Protein AF-C5KBG2-F1 (afdb_monomer_lite)

Sequence (191 aa):
MKSLIDRFETFYLSKHSGRKLTWLFNYGTVDIRSRAGRSPHVLTVSTYQAMILLMFNSLESLRVLLRESSQSSKEPTSGDIFRVNTEFESRVRSVKVPLIALANNKDGAAESSSSGNAIPQVVEEDRKHIVEAVLVRIMKSRKQLDHNLLVVEATEQLSQRFRPTPQLIKQRIEHLIERDFLERCPHDHKT

InterPro domains:
  IPR016158 Cullin homology domain [PS50069] (1-64)
  IPR019559 Cullin, neddylation domain [PF10557] (126-188)
  IPR019559 Cullin, neddylation domain [SM00884] (123-190)
  IPR036317 Cullin homology domain superfamily [SSF75632] (1-100)
  IPR036388 Winged helix-like DNA-binding domain superfamily [G3DSA:1.10.10.10] (111-191)
  IPR036390 Winged helix DNA-binding domain superfamily [SSF46785] (112-189)
  IPR045093 Cullin [PTHR11932] (62-189)
  IPR059120 Cullin-like, alpha+beta domain [PF26557] (1-61)

pLDDT: mean 77.69, std 17.81, range [35.12, 97.31]

Secondary structure (DSSP, 8-state):
-HHHHHHHHHHHHHH-TT------GGG-EEEEE--SSSS-PEEEEEHHHHHHHHHTTSSSS-SSEEEE-SS--SS--TTPEEEE-TT---SSSEEE-PPP---S--SS-----S-TT---HHHHHHHHHHHHHHHHHHHHHHSS--HHHHHHHHHHHHTTT----HHHHHHHHHHHHHTTS----TT----

Foldseek 3Di:
DVVVVVVVQVVVCVVDPPDDDDDDQQPDWDWDWDPLEPDIAIETDGSVVVVVQVVCVVPPHHADWDWPDPDDDPDDDPPTDTHHDRPDDDPDRYHYDDPPPPPVDPVPPDDPDDDPPDDPVVVVVVVLVVLLVLLLVVCVVPVDDDPVRSLVSSQVVCVVPHRDDSVSSVVSVVVCVVVVSDDDDPPDPPD

Organism: Perkinsus marinus (strain ATCC 50983 / TXsc) (NCBI:txid423536)

Structure (mmCIF, N/CA/C/O backbone):
data_AF-C5KBG2-F1
#
_entry.id   AF-C5KBG2-F1
#
loop_
_atom_site.group_PDB
_atom_site.id
_atom_site.type_symbol
_atom_site.label_atom_id
_atom_site.label_alt_id
_atom_site.label_comp_id
_atom_site.label_asym_id
_atom_site.label_entity_id
_atom_site.label_seq_id
_atom_site.pdbx_PDB_ins_code
_atom_site.Cartn_x
_atom_site.Cartn_y
_atom_site.Cartn_z
_atom_site.occupancy
_atom_site.B_iso_or_equiv
_atom_site.auth_seq_id
_atom_site.auth_comp_id
_atom_site.auth_asym_id
_atom_site.auth_atom_id
_atom_site.pdbx_PDB_model_num
ATOM 1 N N . MET A 1 1 ? 6.406 -2.585 -27.811 1.00 68.81 1 MET A N 1
ATOM 2 C CA . MET A 1 1 ? 6.074 -2.803 -26.383 1.00 68.81 1 MET A CA 1
ATOM 3 C C . MET A 1 1 ? 4.567 -2.907 -26.178 1.00 68.81 1 MET A C 1
ATOM 5 O O . MET A 1 1 ? 4.141 -3.922 -25.650 1.00 68.81 1 MET A O 1
ATOM 9 N N . LYS A 1 2 ? 3.765 -1.956 -26.682 1.00 76.81 2 LYS A N 1
ATOM 10 C CA . LYS A 1 2 ? 2.289 -2.008 -26.630 1.00 76.81 2 LYS A CA 1
ATOM 11 C C . LYS A 1 2 ? 1.691 -3.330 -27.148 1.00 76.81 2 LYS A C 1
ATOM 13 O O . LYS A 1 2 ? 0.974 -3.998 -26.425 1.00 76.81 2 LYS A O 1
ATOM 18 N N . SER A 1 3 ? 2.148 -3.805 -28.308 1.00 85.81 3 SER A N 1
ATOM 19 C CA . SER A 1 3 ? 1.707 -5.089 -28.881 1.00 85.81 3 SER A CA 1
ATOM 20 C C . SER A 1 3 ? 1.962 -6.325 -28.001 1.00 85.81 3 SER A C 1
ATOM 22 O O . SER A 1 3 ? 1.225 -7.302 -28.091 1.00 85.81 3 SER A O 1
ATOM 24 N N . LEU A 1 4 ? 3.005 -6.312 -27.161 1.00 84.88 4 LEU A N 1
ATOM 25 C CA . LEU A 1 4 ? 3.301 -7.414 -26.239 1.00 84.88 4 LEU A CA 1
ATOM 26 C C . LEU A 1 4 ? 2.350 -7.384 -25.035 1.00 84.88 4 LEU A C 1
ATOM 28 O O . LEU A 1 4 ? 1.883 -8.435 -24.605 1.00 84.88 4 LEU A O 1
ATOM 32 N N . ILE A 1 5 ? 2.070 -6.180 -24.528 1.00 88.56 5 ILE A N 1
ATOM 33 C CA . ILE A 1 5 ? 1.137 -5.937 -23.426 1.00 88.56 5 ILE A CA 1
ATOM 34 C C . ILE A 1 5 ? -0.256 -6.437 -23.816 1.00 88.56 5 ILE A C 1
ATOM 36 O O . ILE A 1 5 ? -0.798 -7.294 -23.125 1.00 88.56 5 ILE A O 1
ATOM 40 N N . ASP A 1 6 ? -0.760 -6.011 -24.976 1.00 90.12 6 ASP A N 1
ATOM 41 C CA . ASP A 1 6 ? -2.103 -6.364 -25.452 1.00 90.12 6 ASP A CA 1
ATOM 42 C C . ASP A 1 6 ? -2.247 -7.883 -25.676 1.00 90.12 6 ASP A C 1
ATOM 44 O O . ASP A 1 6 ? -3.251 -8.507 -25.313 1.00 90.12 6 ASP A O 1
ATOM 48 N N . ARG A 1 7 ? -1.204 -8.519 -26.231 1.00 92.94 7 ARG A N 1
ATOM 49 C CA . ARG A 1 7 ? -1.178 -9.972 -26.447 1.00 92.94 7 ARG A CA 1
ATOM 50 C C . ARG A 1 7 ? -1.162 -10.742 -25.128 1.00 92.94 7 ARG A C 1
ATOM 52 O O . ARG A 1 7 ? -1.844 -11.761 -25.013 1.00 92.94 7 ARG A O 1
ATOM 59 N N . PHE A 1 8 ? -0.379 -10.285 -24.151 1.00 91.81 8 PHE A N 1
ATOM 60 C CA . PHE A 1 8 ? -0.322 -10.925 -22.841 1.00 91.81 8 PHE A CA 1
ATOM 61 C C . PHE A 1 8 ? -1.622 -10.732 -22.062 1.00 91.81 8 PHE A C 1
ATOM 63 O O . PHE A 1 8 ? -2.099 -11.677 -21.444 1.00 91.81 8 PHE A O 1
ATOM 70 N N . GLU A 1 9 ? -2.224 -9.547 -22.128 1.00 92.31 9 GLU A N 1
ATOM 71 C CA . GLU A 1 9 ? -3.510 -9.258 -21.498 1.00 92.31 9 GLU A CA 1
ATOM 72 C C . GLU A 1 9 ? -4.609 -10.172 -22.045 1.00 92.31 9 GLU A C 1
ATOM 74 O O . GLU A 1 9 ? -5.286 -10.850 -21.272 1.00 92.31 9 GLU A O 1
ATOM 79 N N . THR A 1 10 ? -4.695 -10.304 -23.372 1.00 92.44 10 THR A N 1
ATOM 80 C CA . THR A 1 10 ? -5.630 -11.232 -24.028 1.00 92.44 10 THR A CA 1
ATOM 81 C C . THR A 1 10 ? -5.411 -12.674 -23.560 1.00 92.44 10 THR A C 1
ATOM 83 O O . THR A 1 10 ? -6.354 -13.374 -23.193 1.00 92.44 10 THR A O 1
ATOM 86 N N . PHE A 1 11 ? -4.153 -13.125 -23.518 1.00 94.50 11 PHE A N 1
ATOM 87 C CA . PHE A 1 11 ? -3.804 -14.456 -23.023 1.00 94.50 11 PHE A CA 1
ATOM 88 C C . PHE A 1 11 ? -4.193 -14.656 -21.549 1.00 94.50 11 PHE A C 1
ATOM 90 O O . PHE A 1 11 ? -4.784 -15.680 -21.205 1.00 94.50 11 PHE A O 1
ATOM 97 N N . TYR A 1 12 ? -3.887 -13.697 -20.676 1.00 94.25 12 TYR A N 1
ATOM 98 C CA . TYR A 1 12 ? -4.136 -13.804 -19.241 1.00 94.25 12 TYR A CA 1
ATOM 99 C C . TYR A 1 12 ? -5.635 -13.833 -18.931 1.00 94.25 12 TYR A C 1
ATOM 101 O O . TYR A 1 12 ? -6.097 -14.708 -18.195 1.00 94.25 12 TYR A O 1
ATOM 109 N N . LEU A 1 13 ? -6.403 -12.930 -19.545 1.00 93.50 13 LEU A N 1
ATOM 110 C CA . LEU A 1 13 ? -7.851 -12.841 -19.359 1.00 93.50 13 LEU A CA 1
ATOM 111 C C . LEU A 1 13 ? -8.592 -14.041 -19.964 1.00 93.50 13 LEU A C 1
ATOM 113 O O . LEU A 1 13 ? -9.622 -14.440 -19.430 1.00 93.50 13 LEU A O 1
ATOM 117 N N . SER A 1 14 ? -8.042 -14.687 -21.002 1.00 94.25 14 SER A N 1
ATOM 118 C CA . SER A 1 14 ? -8.611 -15.937 -21.534 1.00 94.25 14 SER A CA 1
ATOM 119 C C . SER A 1 14 ? -8.568 -17.101 -20.533 1.00 94.25 14 SER A C 1
ATOM 121 O O . SER A 1 14 ? -9.413 -17.991 -20.586 1.00 94.25 14 SER A O 1
ATOM 123 N N . LYS A 1 15 ? -7.598 -17.099 -19.606 1.00 94.12 15 LYS A N 1
ATOM 124 C CA . LYS A 1 15 ? -7.413 -18.153 -18.593 1.00 94.12 15 LYS A CA 1
ATOM 125 C C . LYS A 1 15 ? -7.984 -17.793 -17.225 1.00 94.12 15 LYS A C 1
ATOM 127 O O . LYS A 1 15 ? -8.294 -18.687 -16.441 1.00 94.12 15 LYS A O 1
ATOM 132 N N . HIS A 1 16 ? -8.095 -16.504 -16.916 1.00 93.12 16 HIS A N 1
ATOM 133 C CA . HIS A 1 16 ? -8.549 -16.018 -15.619 1.00 93.12 16 HIS A CA 1
ATOM 134 C C . HIS A 1 16 ? -9.710 -15.036 -15.786 1.00 93.12 16 HIS A C 1
ATOM 136 O O . HIS A 1 16 ? -9.504 -13.851 -16.036 1.00 93.12 16 HIS A O 1
ATOM 142 N N . SER A 1 17 ? -10.931 -15.535 -15.586 1.00 91.62 17 SER A N 1
ATOM 143 C CA . SER A 1 17 ? -12.141 -14.707 -15.556 1.00 91.62 17 SER A CA 1
ATOM 144 C C . SER A 1 17 ? -12.266 -13.939 -14.232 1.00 91.62 17 SER A C 1
ATOM 146 O O . SER A 1 17 ? -11.829 -14.414 -13.182 1.00 91.62 17 SER A O 1
ATOM 148 N N . GLY A 1 18 ? -12.848 -12.737 -14.280 1.00 91.88 18 GLY A N 1
ATOM 149 C CA . GLY A 1 18 ? -13.112 -11.893 -13.105 1.00 91.88 18 GLY A CA 1
ATOM 150 C C . GLY A 1 18 ? -11.896 -11.160 -12.522 1.00 91.88 18 GLY A C 1
ATOM 151 O O . GLY A 1 18 ? -12.003 -10.568 -11.451 1.00 91.88 18 GLY A O 1
ATOM 152 N N . ARG A 1 19 ? -10.739 -11.180 -13.197 1.00 92.81 19 ARG A N 1
ATOM 153 C CA . ARG A 1 19 ? -9.537 -10.435 -12.784 1.00 92.81 19 ARG A CA 1
ATOM 154 C C . ARG A 1 19 ? -9.278 -9.251 -13.712 1.00 92.81 19 ARG A C 1
ATOM 156 O O . ARG A 1 19 ? -9.562 -9.321 -14.901 1.00 92.81 19 ARG A O 1
ATOM 163 N N . LYS A 1 20 ? -8.685 -8.185 -13.169 1.00 89.62 20 LYS A N 1
ATOM 164 C CA . LYS A 1 20 ? -8.195 -7.023 -13.924 1.00 89.62 20 LYS A CA 1
ATOM 165 C C . LYS A 1 20 ? -6.678 -6.944 -13.796 1.00 89.62 20 LYS A C 1
ATOM 167 O O . LYS A 1 20 ? -6.154 -7.034 -12.687 1.00 89.62 20 LYS A O 1
ATOM 172 N N . LEU A 1 21 ? -5.983 -6.786 -14.919 1.00 90.44 21 LEU A N 1
ATOM 173 C CA . LEU A 1 21 ? -4.532 -6.645 -14.944 1.00 90.44 21 LEU A CA 1
ATOM 174 C C . LEU A 1 21 ? -4.150 -5.165 -14.790 1.00 90.44 21 LEU A C 1
ATOM 176 O O . LEU A 1 21 ? -4.665 -4.311 -15.508 1.00 90.44 21 LEU A O 1
ATOM 180 N N . THR A 1 22 ? -3.233 -4.872 -13.868 1.00 89.31 22 THR A N 1
ATOM 181 C CA . THR A 1 22 ? -2.656 -3.534 -13.683 1.00 89.31 22 THR A CA 1
ATOM 182 C C . THR A 1 22 ? -1.149 -3.629 -13.864 1.00 89.31 22 THR A C 1
ATOM 184 O O . THR A 1 22 ? -0.472 -4.340 -13.123 1.00 89.31 22 THR A O 1
ATOM 187 N N . TRP A 1 23 ? -0.614 -2.920 -14.854 1.00 85.12 23 TRP A N 1
ATOM 188 C CA . TRP A 1 23 ? 0.814 -2.928 -15.155 1.00 85.12 23 TRP A CA 1
ATOM 189 C C . TRP A 1 23 ? 1.561 -1.916 -14.282 1.00 85.12 23 TRP A C 1
ATOM 191 O O . TRP A 1 23 ? 1.338 -0.712 -14.388 1.00 85.12 23 TRP A O 1
ATOM 201 N N . LEU A 1 24 ? 2.474 -2.397 -13.436 1.00 84.56 24 LEU A N 1
ATOM 202 C CA . LEU A 1 24 ? 3.296 -1.560 -12.558 1.00 84.56 24 LEU A CA 1
ATOM 203 C C . LEU A 1 24 ? 4.712 -1.387 -13.132 1.00 84.56 24 LEU A C 1
ATOM 205 O O . LEU A 1 24 ? 5.666 -2.049 -12.723 1.00 84.56 24 LEU A O 1
ATOM 209 N N . PHE A 1 25 ? 4.856 -0.497 -14.117 1.00 81.88 25 PHE A N 1
ATOM 210 C CA . PHE A 1 25 ? 6.114 -0.311 -14.860 1.00 81.88 25 PHE A CA 1
ATOM 211 C C . PHE A 1 25 ? 7.280 0.212 -14.013 1.00 81.88 25 PHE A C 1
ATOM 213 O O . PHE A 1 25 ? 8.441 -0.011 -14.364 1.00 81.88 25 PHE A O 1
ATOM 220 N N . ASN A 1 26 ? 6.984 0.858 -12.884 1.00 77.38 26 ASN A N 1
ATOM 221 C CA . ASN A 1 26 ? 7.971 1.319 -11.909 1.00 77.38 26 ASN A CA 1
ATOM 222 C C . ASN A 1 26 ? 8.769 0.174 -11.264 1.00 77.38 26 ASN A C 1
ATOM 224 O O . ASN A 1 26 ? 9.901 0.402 -10.846 1.00 77.38 26 ASN A O 1
ATOM 228 N N . TYR A 1 27 ? 8.220 -1.042 -11.232 1.00 80.12 27 TYR A N 1
ATOM 229 C CA . TYR A 1 27 ? 8.916 -2.239 -10.748 1.00 80.12 27 TYR A CA 1
ATOM 230 C C . TYR A 1 27 ? 9.555 -3.068 -11.869 1.00 80.12 27 TYR A C 1
ATOM 232 O O . TYR A 1 27 ? 10.208 -4.072 -11.595 1.00 80.12 27 TYR A O 1
ATOM 240 N N . GLY A 1 28 ? 9.375 -2.675 -13.132 1.00 82.44 28 GLY A N 1
ATOM 241 C CA . GLY A 1 28 ? 9.938 -3.406 -14.261 1.00 82.44 28 GLY A CA 1
ATOM 242 C C . GLY A 1 28 ? 11.417 -3.083 -14.493 1.00 82.44 28 GLY A C 1
ATOM 243 O O . GLY A 1 28 ? 11.832 -1.919 -14.469 1.00 82.44 28 GLY A O 1
ATOM 244 N N . THR A 1 29 ? 12.199 -4.127 -14.765 1.00 85.56 29 THR A N 1
ATOM 245 C CA . THR A 1 29 ? 13.595 -4.046 -15.207 1.00 85.56 29 THR A CA 1
ATOM 246 C C . THR A 1 29 ? 13.727 -4.627 -16.608 1.00 85.56 29 THR A C 1
ATOM 248 O O . THR A 1 29 ? 13.092 -5.627 -16.941 1.00 85.56 29 THR A O 1
ATOM 251 N N . VAL A 1 30 ? 14.549 -3.997 -17.438 1.00 86.81 30 VAL A N 1
ATOM 252 C CA . VAL A 1 30 ? 14.742 -4.357 -18.841 1.00 86.81 30 VAL A CA 1
ATOM 253 C C . VAL A 1 30 ? 16.232 -4.402 -19.140 1.00 86.81 30 VAL A C 1
ATOM 255 O O . VAL A 1 30 ? 16.959 -3.454 -18.845 1.00 86.81 30 VAL A O 1
ATOM 258 N N . ASP A 1 31 ? 16.664 -5.480 -19.787 1.00 87.25 31 ASP A N 1
ATOM 259 C CA . ASP A 1 31 ? 18.015 -5.600 -20.319 1.00 87.25 31 ASP A CA 1
ATOM 260 C C . ASP A 1 31 ? 18.041 -5.153 -21.780 1.00 87.25 31 ASP A C 1
ATOM 262 O O . ASP A 1 31 ? 17.398 -5.735 -22.656 1.00 87.25 31 ASP A O 1
ATOM 266 N N . ILE A 1 32 ? 18.801 -4.097 -22.054 1.00 83.69 32 ILE A N 1
ATOM 267 C CA . ILE A 1 32 ? 18.933 -3.508 -23.382 1.00 83.69 32 ILE A CA 1
ATOM 268 C C . ILE A 1 32 ? 20.353 -3.715 -23.879 1.00 83.69 32 ILE A C 1
ATOM 270 O O . ILE A 1 32 ? 21.312 -3.172 -23.335 1.00 83.69 32 ILE A O 1
ATOM 274 N N . ARG A 1 33 ? 20.502 -4.430 -24.993 1.00 83.00 33 ARG A N 1
ATOM 275 C CA . ARG A 1 33 ? 21.785 -4.502 -25.696 1.00 83.00 33 ARG A CA 1
ATOM 276 C C . ARG A 1 33 ? 22.051 -3.191 -26.446 1.00 83.00 33 ARG A C 1
ATOM 278 O O . ARG A 1 33 ? 21.222 -2.727 -27.232 1.00 83.00 33 ARG A O 1
ATOM 285 N N . SER A 1 34 ? 23.213 -2.590 -26.211 1.00 75.25 34 SER A N 1
ATOM 286 C CA . SER A 1 34 ? 23.731 -1.443 -26.956 1.00 75.25 34 SER A CA 1
ATOM 287 C C . SER A 1 34 ? 24.674 -1.896 -28.064 1.00 75.25 34 SER A C 1
ATOM 289 O O . SER A 1 34 ? 25.488 -2.795 -27.864 1.00 75.25 34 SER A O 1
ATOM 291 N N . ARG A 1 35 ? 24.544 -1.281 -29.244 1.00 72.44 35 ARG A N 1
ATOM 292 C CA . ARG A 1 35 ? 25.399 -1.529 -30.422 1.00 72.44 35 ARG A CA 1
ATOM 293 C C . ARG A 1 35 ? 26.211 -0.297 -30.846 1.00 72.44 35 ARG A C 1
ATOM 295 O O . ARG A 1 35 ? 26.851 -0.336 -31.883 1.00 72.44 35 ARG A O 1
ATOM 302 N N . ALA A 1 36 ? 26.157 0.788 -30.074 1.00 59.28 36 ALA A N 1
ATOM 303 C CA . ALA A 1 36 ? 26.603 2.123 -30.486 1.00 59.28 36 ALA A CA 1
ATOM 304 C C . ALA A 1 36 ? 28.027 2.518 -30.033 1.00 59.28 36 ALA A C 1
ATOM 306 O O . ALA A 1 36 ? 28.367 3.692 -30.085 1.00 59.28 36 ALA A O 1
ATOM 307 N N . GLY A 1 37 ? 28.856 1.571 -29.581 1.00 60.75 37 GLY A N 1
ATOM 308 C CA . GLY A 1 37 ? 30.221 1.838 -29.106 1.00 60.75 37 GLY A CA 1
ATOM 309 C C . GLY A 1 37 ? 31.232 0.808 -29.611 1.00 60.75 37 GLY A C 1
ATOM 310 O O . GLY A 1 37 ? 30.863 -0.149 -30.293 1.00 60.75 37 GLY A O 1
ATOM 311 N N . ARG A 1 38 ? 32.512 0.977 -29.242 1.00 63.34 38 ARG A N 1
ATOM 312 C CA . ARG A 1 38 ? 33.616 0.072 -29.637 1.00 63.34 38 ARG A CA 1
ATOM 313 C C . ARG A 1 38 ? 33.389 -1.387 -29.227 1.00 63.34 38 ARG A C 1
ATOM 315 O O . ARG A 1 38 ? 33.887 -2.292 -29.889 1.00 63.34 38 ARG A O 1
ATOM 322 N N . SER A 1 39 ? 32.636 -1.627 -28.152 1.00 67.44 39 SER A N 1
ATOM 323 C CA . SER A 1 39 ? 32.199 -2.964 -27.748 1.00 67.44 39 SER A CA 1
ATOM 324 C C . SER A 1 39 ? 30.712 -2.968 -27.365 1.00 67.44 39 SER A C 1
ATOM 326 O O . SER A 1 39 ? 30.183 -1.951 -26.919 1.00 67.44 39 SER A O 1
ATOM 328 N N . PRO A 1 40 ? 29.989 -4.082 -27.582 1.00 74.50 40 PRO A N 1
ATOM 329 C CA . PRO A 1 40 ? 28.558 -4.137 -27.305 1.00 74.50 40 PRO A CA 1
ATOM 330 C C . PRO A 1 40 ? 28.286 -4.466 -25.832 1.00 74.50 40 PRO A C 1
ATOM 332 O O . PRO A 1 40 ? 28.507 -5.595 -25.383 1.00 74.50 40 PRO A O 1
ATOM 335 N N . HIS A 1 41 ? 27.741 -3.503 -25.094 1.00 79.06 41 HIS A N 1
ATOM 336 C CA . HIS A 1 41 ? 27.338 -3.663 -23.693 1.00 79.06 41 HIS A CA 1
ATOM 337 C C . HIS A 1 41 ? 25.854 -4.012 -23.546 1.00 79.06 41 HIS A C 1
ATOM 339 O O . HIS A 1 41 ? 25.024 -3.662 -24.386 1.00 79.06 41 HIS A O 1
ATOM 345 N N . VAL A 1 42 ? 25.508 -4.691 -22.456 1.00 83.62 42 VAL A N 1
ATOM 346 C CA . VAL A 1 42 ? 24.128 -4.915 -22.009 1.00 83.62 42 VAL A CA 1
ATOM 347 C C . VAL A 1 42 ? 23.856 -3.962 -20.852 1.00 83.62 42 VAL A C 1
ATOM 349 O O . VAL A 1 42 ? 24.593 -3.949 -19.871 1.00 83.62 42 VAL A O 1
ATOM 352 N N . LEU A 1 43 ? 22.830 -3.129 -20.994 1.00 84.62 43 LEU A N 1
ATOM 353 C CA . LEU A 1 43 ? 22.392 -2.176 -19.985 1.00 84.62 43 LEU A CA 1
ATOM 354 C C . LEU A 1 43 ? 21.177 -2.746 -19.262 1.00 84.62 43 LEU A C 1
ATOM 356 O O . LEU A 1 43 ? 20.129 -2.907 -19.884 1.00 84.62 43 LEU A O 1
ATOM 360 N N . THR A 1 44 ? 21.298 -3.005 -17.965 1.00 86.38 44 THR A N 1
ATOM 361 C CA . THR A 1 44 ? 20.144 -3.320 -17.116 1.00 86.38 44 THR A CA 1
ATOM 362 C C . THR A 1 44 ? 19.576 -2.009 -16.588 1.00 86.38 44 THR A C 1
ATOM 364 O O . THR A 1 44 ? 20.246 -1.311 -15.822 1.00 86.38 44 THR A O 1
ATOM 367 N N . VAL A 1 45 ? 18.366 -1.659 -17.023 1.00 86.12 45 VAL A N 1
ATOM 368 C CA . VAL A 1 45 ? 17.711 -0.369 -16.752 1.00 86.12 45 VAL A CA 1
ATOM 369 C C . VAL A 1 45 ? 16.265 -0.564 -16.287 1.00 86.12 45 VAL A C 1
ATOM 371 O O . VAL A 1 45 ? 15.676 -1.624 -16.490 1.00 86.12 45 VAL A O 1
ATOM 374 N N . SER A 1 46 ? 15.658 0.451 -15.670 1.00 86.81 46 SER A N 1
ATOM 375 C CA . SER A 1 46 ? 14.217 0.435 -15.372 1.00 86.81 46 SER A CA 1
ATOM 376 C C . SER A 1 46 ? 13.373 0.550 -16.643 1.00 86.81 46 SER A C 1
ATOM 378 O O . SER A 1 46 ? 13.851 1.028 -17.674 1.00 86.81 46 SER A O 1
ATOM 380 N N . THR A 1 47 ? 12.090 0.185 -16.579 1.00 84.50 47 THR A N 1
ATOM 381 C CA . THR A 1 47 ? 11.171 0.347 -17.722 1.00 84.50 47 THR A CA 1
ATOM 382 C C . THR A 1 47 ? 11.114 1.790 -18.232 1.00 84.50 47 THR A C 1
ATOM 384 O O . THR A 1 47 ? 11.086 2.015 -19.439 1.00 84.50 47 THR A O 1
ATOM 387 N N . TYR A 1 48 ? 11.144 2.787 -17.342 1.00 84.00 48 TYR A N 1
ATOM 388 C CA . TYR A 1 48 ? 11.142 4.200 -17.737 1.00 84.00 48 TYR A CA 1
ATOM 389 C C . TYR A 1 48 ? 12.434 4.603 -18.445 1.00 84.00 48 TYR A C 1
ATOM 391 O O . TYR A 1 48 ? 12.390 5.195 -19.522 1.00 84.00 48 TYR A O 1
ATOM 399 N N . GLN A 1 49 ? 13.584 4.224 -17.877 1.00 82.06 49 GLN A N 1
ATOM 400 C CA . GLN A 1 49 ? 14.886 4.433 -18.510 1.00 82.06 49 GLN A CA 1
ATOM 401 C C . GLN A 1 49 ? 14.930 3.743 -19.881 1.00 82.06 49 GLN A C 1
ATOM 403 O O . GLN A 1 49 ? 15.396 4.333 -20.851 1.00 82.06 49 GLN A O 1
ATOM 408 N N . ALA A 1 50 ? 14.371 2.535 -19.993 1.00 83.88 50 ALA A N 1
ATOM 409 C CA . ALA A 1 50 ? 14.239 1.824 -21.255 1.00 83.88 50 ALA A CA 1
ATOM 410 C C . ALA A 1 50 ? 13.411 2.608 -22.278 1.00 83.88 50 ALA A C 1
ATOM 412 O O . ALA A 1 50 ? 13.870 2.779 -23.400 1.00 83.88 50 ALA A O 1
ATOM 413 N N . MET A 1 51 ? 12.228 3.113 -21.912 1.00 80.88 51 MET A N 1
ATOM 414 C CA . MET A 1 51 ? 11.381 3.891 -22.827 1.00 80.88 51 MET A CA 1
ATOM 415 C C . MET A 1 51 ? 12.099 5.128 -23.367 1.00 80.88 51 MET A C 1
ATOM 417 O O . MET A 1 51 ? 12.085 5.344 -24.578 1.00 80.88 51 MET A O 1
ATOM 421 N N . ILE A 1 52 ? 12.789 5.873 -22.495 1.00 80.12 52 ILE A N 1
ATOM 422 C CA . ILE A 1 52 ? 13.613 7.019 -22.901 1.00 80.12 52 ILE A CA 1
ATOM 423 C C . ILE A 1 52 ? 14.664 6.552 -23.910 1.00 80.12 52 ILE A C 1
ATOM 425 O O . ILE A 1 52 ? 14.719 7.069 -25.018 1.00 80.12 52 ILE A O 1
ATOM 429 N N . LEU A 1 53 ? 15.443 5.514 -23.585 1.00 76.69 53 LEU A N 1
ATOM 430 C CA . LEU A 1 53 ? 16.480 4.981 -24.474 1.00 76.69 53 LEU A CA 1
ATOM 431 C C . LEU A 1 53 ? 15.938 4.419 -25.800 1.00 76.69 53 LEU A C 1
ATOM 433 O O . LEU A 1 53 ? 16.666 4.418 -26.793 1.00 76.69 53 LEU A O 1
ATOM 437 N N . LEU A 1 54 ? 14.700 3.916 -25.823 1.00 77.88 54 LEU A N 1
ATOM 438 C CA . LEU A 1 54 ? 14.051 3.384 -27.022 1.00 77.88 54 LEU A CA 1
ATOM 439 C C . LEU A 1 54 ? 13.585 4.489 -27.978 1.00 77.88 54 LEU A C 1
ATOM 441 O O . LEU A 1 54 ? 13.620 4.260 -29.186 1.00 77.88 54 LEU A O 1
ATOM 445 N N . MET A 1 55 ? 13.186 5.666 -27.479 1.00 71.81 55 MET A N 1
ATOM 446 C CA . MET A 1 55 ? 12.811 6.807 -28.332 1.00 71.81 55 MET A CA 1
ATOM 447 C C . MET A 1 55 ? 13.956 7.218 -29.266 1.00 71.81 55 MET A C 1
ATOM 449 O O . MET A 1 55 ? 13.734 7.509 -30.438 1.00 71.81 55 MET A O 1
ATOM 453 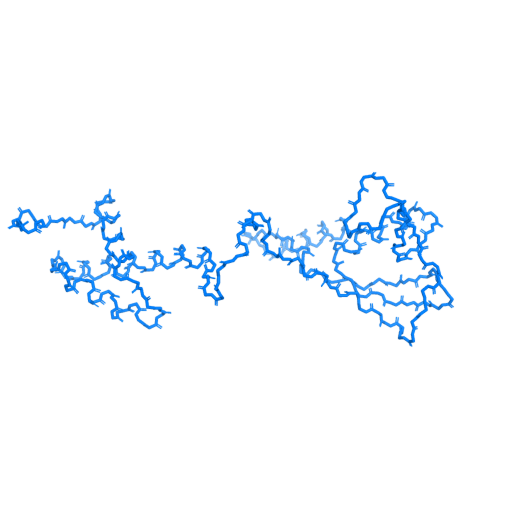N N . PHE A 1 56 ? 15.193 7.128 -28.780 1.00 69.12 56 PHE A N 1
ATOM 454 C CA . PHE A 1 56 ? 16.396 7.445 -29.550 1.00 69.12 56 PHE A CA 1
ATOM 455 C C . PHE A 1 56 ? 16.840 6.328 -30.510 1.00 69.12 56 PHE A C 1
ATOM 457 O O . PHE A 1 56 ? 17.865 6.473 -31.156 1.00 69.12 56 PHE A O 1
ATOM 464 N N . ASN A 1 57 ? 16.105 5.214 -30.638 1.00 71.75 57 ASN A N 1
ATOM 465 C CA . ASN A 1 57 ? 16.379 4.221 -31.689 1.00 71.75 57 ASN A CA 1
ATOM 466 C C . ASN A 1 57 ? 15.818 4.642 -33.062 1.00 71.75 57 ASN A C 1
ATOM 468 O O . ASN A 1 57 ? 16.218 4.065 -34.067 1.00 71.75 57 ASN A O 1
ATOM 472 N N . SER A 1 58 ? 14.879 5.598 -33.102 1.00 61.59 58 SER A N 1
ATOM 473 C CA . SER A 1 58 ? 14.294 6.137 -34.347 1.00 61.59 58 SER A CA 1
ATOM 474 C C . SER A 1 58 ? 14.986 7.427 -34.813 1.00 61.59 58 SER A C 1
ATOM 476 O O . SER A 1 58 ? 14.566 8.036 -35.789 1.00 61.59 58 SER A O 1
ATOM 478 N N . LEU A 1 59 ? 16.025 7.852 -34.090 1.00 52.66 59 LEU A N 1
ATOM 479 C CA . LEU A 1 59 ? 16.862 9.018 -34.358 1.00 52.66 59 LEU A CA 1
ATOM 480 C C . LEU A 1 59 ? 18.308 8.506 -34.482 1.00 52.66 59 LEU A C 1
ATOM 482 O O . LEU A 1 59 ? 18.740 7.689 -33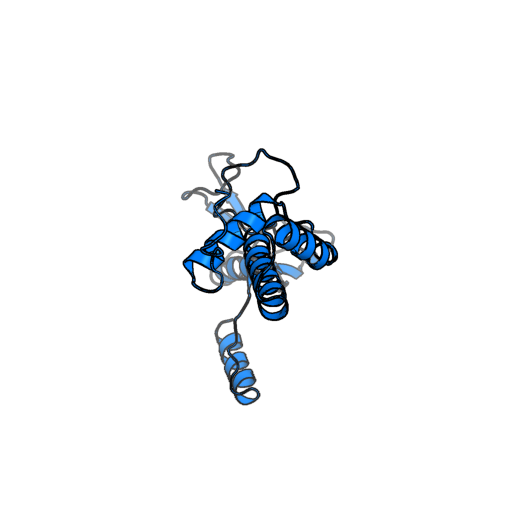.676 1.00 52.66 59 LEU A O 1
ATOM 486 N N . GLU A 1 60 ? 19.050 8.926 -35.504 1.00 46.38 60 GLU A N 1
ATOM 487 C CA . GLU A 1 60 ? 20.286 8.266 -35.976 1.00 46.38 60 GLU A CA 1
ATOM 488 C C . GLU A 1 60 ? 21.532 8.326 -35.048 1.00 46.38 60 GLU A C 1
ATOM 490 O O . GLU A 1 60 ? 22.635 8.028 -35.494 1.00 46.38 60 GLU A O 1
ATOM 495 N N . SER A 1 61 ? 21.441 8.643 -33.748 1.00 37.28 61 SER A N 1
ATOM 496 C CA . SER A 1 61 ? 22.629 8.606 -32.858 1.00 37.28 61 SER A CA 1
ATOM 497 C C . SER A 1 61 ? 22.294 8.310 -31.376 1.00 37.28 61 SER A C 1
ATOM 499 O O . SER A 1 61 ? 21.281 8.783 -30.870 1.00 37.28 61 SER A O 1
ATOM 501 N N . LEU A 1 62 ? 23.102 7.472 -30.680 1.00 41.66 62 LEU A N 1
ATOM 502 C CA . LEU A 1 62 ? 22.700 6.581 -29.545 1.00 41.66 62 LEU A CA 1
ATOM 503 C C . LEU A 1 62 ? 23.534 6.592 -28.214 1.00 41.66 62 LEU A C 1
ATOM 505 O O . LEU A 1 62 ? 24.660 6.107 -28.221 1.00 41.66 62 LEU A O 1
ATOM 509 N N . ARG A 1 63 ? 22.903 6.916 -27.059 1.00 45.50 63 ARG A N 1
ATOM 510 C CA . ARG A 1 63 ? 23.167 6.515 -25.629 1.00 45.50 63 ARG A CA 1
ATOM 511 C C . ARG A 1 63 ? 24.222 7.194 -24.709 1.00 45.50 63 ARG A C 1
ATOM 513 O O . ARG A 1 63 ? 25.285 7.603 -25.124 1.00 45.50 63 ARG A O 1
ATOM 520 N N . VAL A 1 64 ? 23.861 7.224 -23.407 1.00 47.03 64 VAL A N 1
ATOM 521 C CA . VAL A 1 64 ? 24.319 8.057 -22.257 1.00 47.03 64 VAL A CA 1
ATOM 522 C C . VAL A 1 64 ? 24.197 9.549 -22.549 1.00 47.03 64 VAL A C 1
ATOM 524 O O . VAL A 1 64 ? 24.945 10.095 -23.344 1.00 47.03 64 VAL A O 1
ATOM 527 N N . LEU A 1 65 ? 23.205 10.192 -21.931 1.00 56.22 65 LEU A N 1
ATOM 528 C CA . LEU A 1 65 ? 22.884 11.577 -22.238 1.00 56.22 65 LEU A CA 1
ATOM 529 C C . LEU A 1 65 ? 23.950 12.515 -21.652 1.00 56.22 65 LEU A C 1
ATOM 531 O O . LEU A 1 65 ? 24.008 12.712 -20.441 1.00 56.22 65 LEU A O 1
ATOM 535 N N . LEU A 1 66 ? 24.792 13.083 -22.508 1.00 57.06 66 LEU A N 1
ATOM 536 C CA . LEU A 1 66 ? 25.553 14.285 -22.209 1.00 57.06 66 LEU A CA 1
ATOM 537 C C . LEU A 1 66 ? 24.577 15.450 -22.249 1.00 57.06 66 LEU A C 1
ATOM 539 O O . LEU A 1 66 ? 23.922 15.689 -23.263 1.00 57.06 66 LEU A O 1
ATOM 543 N N . ARG A 1 67 ? 24.460 16.155 -21.132 1.00 64.31 67 ARG A N 1
ATOM 544 C CA . ARG A 1 67 ? 23.765 17.432 -21.097 1.00 64.31 67 ARG A CA 1
ATOM 545 C C . ARG A 1 67 ? 24.725 18.490 -21.627 1.00 64.31 67 ARG A C 1
ATOM 547 O O . ARG A 1 67 ? 25.724 18.784 -20.978 1.00 64.31 67 ARG A O 1
ATOM 554 N N . GLU A 1 68 ? 24.418 19.048 -22.788 1.00 59.41 68 GLU A N 1
ATOM 555 C CA . GLU A 1 68 ? 25.068 20.258 -23.278 1.00 59.41 68 GLU A CA 1
ATOM 556 C C . GLU A 1 68 ? 24.226 21.440 -22.783 1.00 59.41 68 GLU A C 1
ATOM 558 O O . GLU A 1 68 ? 23.169 21.747 -23.336 1.00 59.41 68 GLU A O 1
ATOM 563 N N . SER A 1 69 ? 24.637 22.032 -21.658 1.00 58.88 69 SER A N 1
ATOM 564 C CA . SER A 1 69 ? 23.977 23.196 -21.061 1.00 58.88 69 SER A CA 1
ATOM 565 C C . SER A 1 69 ? 24.942 24.368 -20.936 1.00 58.88 69 SER A C 1
ATOM 567 O O . SER A 1 69 ? 26.114 24.206 -20.602 1.00 58.88 69 SER A O 1
ATOM 569 N N . SER A 1 70 ? 24.432 25.579 -21.163 1.00 53.03 70 SER A N 1
ATOM 570 C CA . SER A 1 70 ? 25.160 26.832 -20.922 1.00 53.03 70 SER A CA 1
ATOM 571 C C . SER A 1 70 ? 25.285 27.175 -19.429 1.00 53.03 70 SER A C 1
ATOM 573 O O . SER A 1 70 ? 26.033 28.080 -19.067 1.00 53.03 70 SER A O 1
ATOM 575 N N . GLN A 1 71 ? 24.573 26.455 -18.550 1.00 54.00 71 GLN A N 1
ATOM 576 C CA . GLN A 1 71 ? 24.584 26.637 -17.096 1.00 54.00 71 GLN A CA 1
ATOM 577 C C . GLN A 1 71 ? 24.710 25.290 -16.363 1.00 54.00 71 GLN A C 1
ATOM 579 O O . GLN A 1 71 ? 24.079 24.300 -16.735 1.00 54.00 71 GLN A O 1
ATOM 584 N N . SER A 1 72 ? 25.511 25.258 -15.294 1.00 55.16 72 SER A N 1
ATOM 585 C CA . SER A 1 72 ? 25.844 24.076 -14.483 1.00 55.16 72 SER A CA 1
ATOM 586 C C . SER A 1 72 ? 24.809 23.767 -13.386 1.00 55.16 72 SER A C 1
ATOM 588 O O . SER A 1 72 ? 25.162 23.483 -12.240 1.00 55.16 72 SER A O 1
ATOM 590 N N . SER A 1 73 ? 23.510 23.839 -13.693 1.00 59.50 73 SER A N 1
ATOM 591 C CA . SER A 1 73 ? 22.472 23.477 -12.716 1.00 59.50 73 SER A CA 1
ATOM 592 C C . SER A 1 73 ? 22.327 21.951 -12.591 1.00 59.50 73 SER A C 1
ATOM 594 O O . SER A 1 73 ? 22.611 21.199 -13.521 1.00 59.50 73 SER A O 1
ATOM 596 N N . LYS A 1 74 ? 21.883 21.461 -11.424 1.00 64.62 74 LYS A N 1
ATOM 597 C CA . LYS A 1 74 ? 21.645 20.019 -11.193 1.00 64.62 74 LYS A CA 1
ATOM 598 C C . LYS A 1 74 ? 20.362 19.497 -11.852 1.00 64.62 74 LYS A C 1
ATOM 600 O O . LYS A 1 74 ? 20.242 18.292 -12.046 1.00 64.62 74 LYS A O 1
ATOM 605 N N . GLU A 1 75 ? 19.424 20.378 -12.193 1.00 71.62 75 GLU A N 1
ATOM 606 C CA . GLU A 1 75 ? 18.116 20.015 -12.749 1.00 71.62 75 GLU A CA 1
ATOM 607 C C . GLU A 1 75 ? 18.033 20.344 -14.244 1.00 71.62 75 GLU A C 1
ATOM 609 O O . GLU A 1 75 ? 18.587 21.368 -14.663 1.00 71.62 75 GLU A O 1
ATOM 614 N N . PRO A 1 76 ? 17.379 19.488 -15.051 1.00 67.69 76 PRO A N 1
ATOM 615 C CA . PRO A 1 76 ? 17.210 19.727 -16.475 1.00 67.69 76 PRO A CA 1
ATOM 616 C C . PRO A 1 76 ? 16.235 20.891 -16.725 1.00 67.69 76 PRO A C 1
ATOM 618 O O . PRO A 1 76 ? 15.124 20.910 -16.201 1.00 67.69 76 PRO A O 1
ATOM 621 N N . THR A 1 77 ? 16.648 21.849 -17.547 1.00 72.25 77 THR A N 1
ATOM 622 C CA . THR A 1 77 ? 15.887 23.032 -17.965 1.00 72.25 77 THR A CA 1
ATOM 623 C C . THR A 1 77 ? 15.349 22.832 -19.387 1.00 72.25 77 THR A C 1
ATOM 625 O O . THR A 1 77 ? 15.947 22.127 -20.196 1.00 72.25 77 THR A O 1
ATOM 628 N N . SER A 1 78 ? 14.249 23.508 -19.739 1.00 64.38 78 SER A N 1
ATOM 629 C CA . SER A 1 78 ? 13.565 23.397 -21.046 1.00 64.38 78 SER A CA 1
ATOM 630 C C . SER A 1 78 ? 14.422 23.715 -22.292 1.00 64.38 78 SER A C 1
ATOM 632 O O . SER A 1 78 ? 13.940 23.520 -23.405 1.00 64.38 78 SER A O 1
ATOM 634 N N . GLY A 1 79 ? 15.653 24.212 -22.135 1.00 66.69 79 GLY A N 1
ATOM 635 C CA . GLY A 1 79 ? 16.593 24.500 -23.227 1.00 66.69 79 GLY A CA 1
ATOM 636 C C . GLY A 1 79 ? 17.797 23.556 -23.301 1.00 66.69 79 GLY A C 1
ATOM 637 O O . GLY A 1 79 ? 18.687 23.788 -24.114 1.00 66.69 79 GLY A O 1
ATOM 638 N N . ASP A 1 80 ? 17.866 22.529 -22.451 1.00 68.38 80 ASP A N 1
ATOM 639 C CA . ASP A 1 80 ? 18.993 21.601 -22.459 1.00 68.38 80 ASP A CA 1
ATOM 640 C C . ASP A 1 80 ? 18.936 20.658 -23.654 1.00 68.38 80 ASP A C 1
ATOM 642 O O . ASP A 1 80 ? 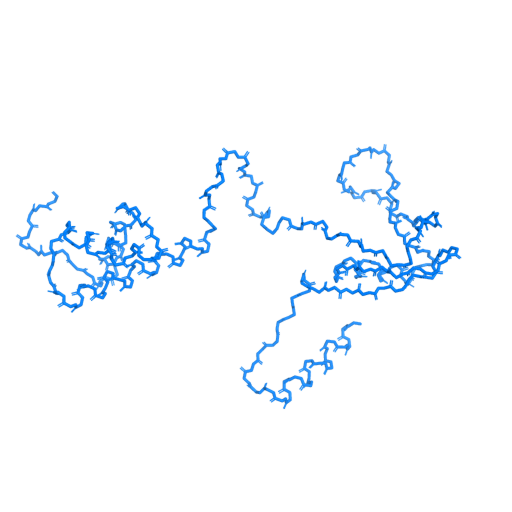17.918 20.013 -23.926 1.00 68.38 80 ASP A O 1
ATOM 646 N N . ILE A 1 81 ? 20.077 20.514 -24.322 1.00 67.25 81 ILE A N 1
ATOM 647 C CA . ILE A 1 81 ? 20.235 19.538 -25.389 1.00 67.25 81 ILE A CA 1
ATOM 648 C C . ILE A 1 81 ? 20.897 18.307 -24.789 1.00 67.25 81 ILE A C 1
ATOM 650 O O . ILE A 1 81 ? 22.020 18.348 -24.283 1.00 67.25 81 ILE A O 1
ATOM 654 N N . PHE A 1 82 ? 20.187 17.188 -24.854 1.00 69.25 82 PHE A N 1
ATOM 655 C CA . PHE A 1 82 ? 20.715 15.897 -24.449 1.00 69.25 82 PHE A CA 1
ATOM 656 C C . PHE A 1 82 ? 21.277 15.185 -25.668 1.00 69.25 82 PHE A C 1
ATOM 658 O O . PHE A 1 82 ? 20.561 14.885 -26.624 1.00 69.25 82 PHE A O 1
ATOM 665 N N . ARG A 1 83 ? 22.577 14.919 -25.626 1.00 61.78 83 ARG A N 1
ATOM 666 C CA . ARG A 1 83 ? 23.321 14.257 -26.694 1.00 61.78 83 ARG A CA 1
ATOM 667 C C . ARG A 1 83 ? 23.859 12.939 -26.212 1.00 61.78 83 ARG A C 1
ATOM 669 O O . ARG A 1 83 ? 23.885 12.638 -25.035 1.00 61.78 83 ARG A O 1
ATOM 676 N N . VAL A 1 84 ? 24.302 12.136 -27.145 1.00 67.19 84 VAL A N 1
ATOM 677 C CA . VAL A 1 84 ? 24.772 10.789 -26.890 1.00 67.19 84 VAL A CA 1
ATOM 678 C C . VAL A 1 84 ? 26.266 10.774 -26.552 1.00 67.19 84 VAL A C 1
ATOM 680 O O . VAL A 1 84 ? 27.048 11.390 -27.267 1.00 67.19 84 VAL A O 1
ATOM 683 N N . ASN A 1 85 ? 26.669 10.035 -25.513 1.00 70.38 85 ASN A N 1
ATOM 684 C CA . ASN A 1 85 ? 28.063 9.765 -25.164 1.00 70.38 85 ASN A CA 1
ATOM 685 C C . ASN A 1 85 ? 28.578 8.514 -25.899 1.00 70.38 85 ASN A C 1
ATOM 687 O O . ASN A 1 85 ? 28.467 7.381 -25.422 1.00 70.38 85 ASN A O 1
ATOM 691 N N . THR A 1 86 ? 29.202 8.735 -27.052 1.00 62.44 86 THR A N 1
ATOM 692 C CA . THR A 1 86 ? 29.859 7.692 -27.855 1.00 62.44 86 THR A CA 1
ATOM 693 C C . THR A 1 86 ? 31.184 7.193 -27.269 1.00 62.44 86 THR A C 1
ATOM 695 O O . THR A 1 86 ? 31.713 6.185 -27.732 1.00 62.44 86 THR A O 1
ATOM 698 N N . GLU A 1 87 ? 31.728 7.872 -26.258 1.00 66.38 87 GLU A N 1
ATOM 699 C CA . GLU A 1 87 ? 33.017 7.554 -25.629 1.00 66.38 87 GLU A CA 1
ATOM 700 C C . GLU A 1 87 ? 32.869 6.669 -24.385 1.00 66.38 87 GLU A C 1
ATOM 702 O O . GLU A 1 87 ? 33.849 6.378 -23.701 1.00 66.38 87 GLU A O 1
ATOM 707 N N . PHE A 1 88 ? 31.648 6.223 -24.074 1.00 67.56 88 PHE A N 1
ATOM 708 C CA . PHE A 1 88 ? 31.411 5.384 -22.909 1.00 67.56 88 PHE A CA 1
ATOM 709 C C . PHE A 1 88 ? 32.140 4.038 -23.034 1.00 67.56 88 PHE A C 1
ATOM 711 O O . PHE A 1 88 ? 31.740 3.147 -23.789 1.00 67.56 88 PHE A O 1
ATOM 718 N N . GLU A 1 89 ? 33.189 3.875 -22.232 1.00 66.31 89 GLU A N 1
ATOM 719 C CA . GLU A 1 89 ? 33.950 2.642 -22.102 1.00 66.31 89 GLU A CA 1
ATOM 720 C C . GLU A 1 89 ? 33.807 2.095 -20.680 1.00 66.31 89 GLU A C 1
ATOM 722 O O . GLU A 1 89 ? 34.075 2.768 -19.687 1.00 66.31 89 GLU A O 1
ATOM 727 N N . SER A 1 90 ? 33.365 0.843 -20.576 1.00 68.50 90 SER A N 1
ATOM 728 C CA . SER A 1 90 ? 33.282 0.122 -19.309 1.00 68.50 90 SER A CA 1
ATOM 729 C C . SER A 1 90 ? 34.020 -1.199 -19.425 1.00 68.50 90 SER A C 1
ATOM 731 O O . SER A 1 90 ? 33.860 -1.920 -20.414 1.00 68.50 90 SER A O 1
ATOM 733 N N . ARG A 1 91 ? 34.769 -1.543 -18.370 1.00 70.06 91 ARG A N 1
ATOM 734 C CA . ARG A 1 91 ? 35.467 -2.831 -18.234 1.00 70.06 91 ARG A CA 1
ATOM 735 C C . ARG A 1 91 ? 34.500 -4.017 -18.143 1.00 70.06 91 ARG A C 1
ATOM 737 O O . ARG A 1 91 ? 34.898 -5.145 -18.409 1.00 70.06 91 ARG A O 1
ATOM 744 N N . VAL A 1 92 ? 33.237 -3.780 -17.773 1.00 76.44 92 VAL A N 1
ATOM 745 C CA . VAL A 1 92 ? 32.218 -4.826 -17.608 1.00 76.44 92 VAL A CA 1
ATOM 746 C C . VAL A 1 92 ? 31.221 -4.758 -18.756 1.00 76.44 92 VAL A C 1
ATOM 748 O O . VAL A 1 92 ? 30.631 -3.711 -18.999 1.00 76.44 92 VAL A O 1
ATOM 751 N N . ARG A 1 93 ? 30.984 -5.893 -19.428 1.00 74.44 93 ARG A N 1
ATOM 752 C CA . ARG A 1 93 ? 30.021 -6.023 -20.541 1.00 74.44 93 ARG A CA 1
ATOM 753 C C . ARG A 1 93 ? 28.577 -5.737 -20.113 1.00 74.44 93 ARG A C 1
ATOM 755 O O . ARG A 1 93 ? 27.786 -5.280 -20.930 1.00 74.44 93 ARG A O 1
ATOM 762 N N . SER A 1 94 ? 28.240 -6.024 -18.856 1.00 78.56 94 SER A N 1
ATOM 763 C CA . SER A 1 94 ? 26.931 -5.759 -18.258 1.00 78.56 94 SER A CA 1
ATOM 764 C C . SER A 1 94 ? 27.025 -4.564 -17.319 1.00 78.56 94 SER A C 1
ATOM 766 O O . SER A 1 94 ? 27.737 -4.618 -16.316 1.00 78.56 94 SER A O 1
ATOM 768 N N . VAL A 1 95 ? 26.313 -3.489 -17.637 1.00 79.94 95 VAL A N 1
ATOM 769 C CA . VAL A 1 95 ? 26.285 -2.267 -16.835 1.00 79.94 95 VAL A CA 1
ATOM 770 C C . VAL A 1 95 ? 24.887 -2.105 -16.264 1.00 79.94 95 VAL A C 1
ATOM 772 O O . VAL A 1 95 ? 23.913 -1.936 -16.996 1.00 79.94 95 VAL A O 1
ATOM 775 N N . LYS A 1 96 ? 24.785 -2.157 -14.936 1.00 79.62 96 LYS A N 1
ATOM 776 C CA . LYS A 1 96 ? 23.535 -1.890 -14.231 1.00 79.62 96 LYS A CA 1
ATOM 777 C C . LYS A 1 96 ? 23.424 -0.395 -13.990 1.00 79.62 96 LYS A C 1
ATOM 779 O O . LYS A 1 96 ? 24.219 0.164 -13.238 1.00 79.62 96 LYS A O 1
ATOM 784 N N . VAL A 1 97 ? 22.440 0.241 -14.613 1.00 77.00 97 VAL A N 1
ATOM 785 C CA . VAL A 1 97 ? 22.132 1.639 -14.322 1.00 77.00 97 VAL A CA 1
ATOM 786 C C . VAL A 1 97 ? 21.292 1.641 -13.049 1.00 77.00 97 VAL A C 1
ATOM 788 O O . VAL A 1 97 ? 20.207 1.052 -13.042 1.00 77.00 97 VAL A O 1
ATOM 791 N N . PRO A 1 98 ? 21.778 2.224 -11.941 1.00 71.62 98 PRO A N 1
ATOM 792 C CA . PRO A 1 98 ? 20.984 2.284 -10.729 1.00 71.62 98 PRO A CA 1
ATOM 793 C C . PRO A 1 98 ? 19.705 3.073 -11.017 1.00 71.62 98 PRO A C 1
ATOM 795 O O . PRO A 1 98 ? 19.726 4.094 -11.714 1.00 71.62 98 PRO A O 1
ATOM 798 N N . LEU A 1 99 ? 18.578 2.610 -10.473 1.00 66.62 99 LEU A N 1
ATOM 799 C CA . LEU A 1 99 ? 17.446 3.507 -10.329 1.00 66.62 99 LEU A CA 1
ATOM 800 C C . LEU A 1 99 ? 17.918 4.623 -9.401 1.00 66.62 99 LEU A C 1
ATOM 802 O O . LEU A 1 99 ? 18.281 4.362 -8.254 1.00 66.62 99 LEU A O 1
ATOM 806 N N . ILE A 1 100 ? 17.900 5.862 -9.894 1.00 63.59 100 ILE A N 1
ATOM 807 C CA . ILE A 1 100 ? 17.753 7.001 -8.993 1.00 63.59 100 ILE A CA 1
ATOM 808 C C . ILE A 1 100 ? 16.492 6.655 -8.222 1.00 63.59 100 ILE A C 1
ATOM 810 O O . ILE A 1 100 ? 15.454 6.435 -8.853 1.00 63.59 100 ILE A O 1
ATOM 814 N N . ALA A 1 101 ? 16.609 6.468 -6.907 1.00 52.12 101 ALA A N 1
ATOM 815 C CA . ALA A 1 101 ? 15.443 6.251 -6.081 1.00 52.12 101 ALA A CA 1
ATOM 816 C C . ALA A 1 101 ? 14.479 7.380 -6.443 1.00 52.12 101 ALA A C 1
ATOM 818 O O . ALA A 1 101 ? 14.753 8.545 -6.148 1.00 52.12 101 ALA A O 1
ATOM 819 N N . LEU A 1 102 ? 13.383 7.051 -7.138 1.00 50.34 102 LEU A N 1
ATOM 820 C CA . LEU A 1 102 ? 12.207 7.877 -7.006 1.00 50.34 102 LEU A CA 1
ATOM 821 C C . LEU A 1 102 ? 12.006 7.863 -5.501 1.00 50.34 102 LEU A C 1
ATOM 823 O O . LEU A 1 102 ? 11.750 6.809 -4.915 1.00 50.34 102 LEU A O 1
ATOM 827 N N . ALA A 1 103 ? 12.250 9.004 -4.866 1.00 47.00 103 ALA A N 1
ATOM 828 C CA . ALA A 1 103 ? 11.629 9.296 -3.601 1.00 47.00 103 ALA A CA 1
ATOM 829 C C . ALA A 1 103 ? 10.133 9.179 -3.897 1.00 47.00 103 ALA A C 1
ATOM 831 O O . ALA A 1 103 ? 9.501 10.132 -4.344 1.00 47.00 103 ALA A O 1
ATOM 832 N N . ASN A 1 104 ? 9.614 7.953 -3.814 1.00 40.72 104 ASN A N 1
ATOM 833 C CA . ASN A 1 104 ? 8.199 7.684 -3.877 1.00 40.72 104 ASN A CA 1
ATOM 834 C C . ASN A 1 104 ? 7.621 8.575 -2.777 1.00 40.72 104 ASN A C 1
ATOM 836 O O . ASN A 1 104 ? 7.969 8.396 -1.610 1.00 40.72 104 ASN A O 1
ATOM 840 N N . ASN A 1 105 ? 6.822 9.555 -3.205 1.00 47.84 105 ASN A N 1
ATOM 841 C CA . ASN A 1 105 ? 6.230 10.660 -2.444 1.00 47.84 105 ASN A CA 1
ATOM 842 C C . ASN A 1 105 ? 7.077 11.941 -2.345 1.00 47.84 105 ASN A C 1
ATOM 844 O O . ASN A 1 105 ? 7.560 12.316 -1.279 1.00 47.84 105 ASN A O 1
ATOM 848 N N . LYS A 1 106 ? 7.152 12.681 -3.458 1.00 38.72 106 LYS A N 1
ATOM 849 C CA . LYS A 1 106 ? 7.396 14.135 -3.456 1.00 38.72 106 LYS A CA 1
ATOM 850 C C . LYS A 1 106 ? 6.193 14.975 -3.920 1.00 38.72 106 LYS A C 1
ATOM 852 O O . LYS A 1 106 ? 6.376 16.152 -4.182 1.00 38.72 106 LYS A O 1
ATOM 857 N N . ASP A 1 107 ? 4.972 14.439 -3.874 1.00 35.53 107 ASP A N 1
ATOM 858 C CA . ASP A 1 107 ? 3.739 15.261 -3.869 1.00 35.53 107 ASP A CA 1
ATOM 859 C C . ASP A 1 107 ? 3.281 15.614 -2.436 1.00 35.53 107 ASP A C 1
ATOM 861 O O . ASP A 1 107 ? 2.112 15.860 -2.163 1.00 35.53 107 ASP A O 1
ATOM 865 N N . GLY A 1 108 ? 4.231 15.649 -1.497 1.00 41.44 108 GLY A N 1
ATOM 866 C CA . GLY A 1 108 ? 4.037 16.106 -0.117 1.00 41.44 108 GLY A CA 1
ATOM 867 C C . GLY A 1 108 ? 5.347 16.483 0.580 1.00 41.44 108 GLY A C 1
ATOM 868 O O . GLY A 1 108 ? 5.438 16.415 1.799 1.00 41.44 108 GLY A O 1
ATOM 869 N N . ALA A 1 109 ? 6.392 16.821 -0.184 1.00 37.91 109 ALA A N 1
ATOM 870 C CA . ALA A 1 109 ? 7.740 17.059 0.332 1.00 37.91 109 ALA A CA 1
ATOM 871 C C . ALA A 1 109 ? 8.127 18.542 0.272 1.00 37.91 109 ALA A C 1
ATOM 873 O O . ALA A 1 109 ? 9.136 18.918 -0.323 1.00 37.91 109 ALA A O 1
ATOM 874 N N . ALA A 1 110 ? 7.333 19.374 0.932 1.00 37.09 110 ALA A N 1
ATOM 875 C CA . ALA A 1 110 ? 7.879 20.483 1.693 1.00 37.09 110 ALA A CA 1
ATOM 876 C C . ALA A 1 110 ? 7.585 20.135 3.150 1.00 37.09 110 ALA A C 1
ATOM 878 O O . ALA A 1 110 ? 6.415 20.052 3.493 1.00 37.09 110 ALA A O 1
ATOM 879 N N . GLU A 1 111 ? 8.639 19.801 3.904 1.00 36.69 111 GLU A N 1
ATOM 880 C CA . GLU A 1 111 ? 8.789 19.787 5.379 1.00 36.69 111 GLU A CA 1
ATOM 881 C C . GLU A 1 111 ? 9.860 18.739 5.751 1.00 36.69 111 GLU A C 1
ATOM 883 O O . GLU A 1 111 ? 9.639 17.740 6.434 1.00 36.69 111 GLU A O 1
ATOM 888 N N . SER A 1 112 ? 11.075 18.962 5.249 1.00 42.56 112 SER A N 1
ATOM 889 C CA . SER A 1 112 ? 12.270 18.250 5.697 1.00 42.56 112 SER A CA 1
ATOM 890 C C . SER A 1 112 ? 12.807 18.919 6.962 1.00 42.56 112 SER A C 1
ATOM 892 O O . SER A 1 112 ? 13.790 19.647 6.870 1.00 42.56 112 SER A O 1
ATOM 894 N N . SER A 1 113 ? 12.184 18.688 8.124 1.00 39.34 113 SER A N 1
ATOM 895 C CA . SER A 1 113 ? 12.815 18.957 9.434 1.00 39.34 113 SER A CA 1
ATOM 896 C C . SER A 1 113 ? 12.032 18.431 10.650 1.00 39.34 113 SER A C 1
ATOM 898 O O . SER A 1 113 ? 11.850 19.161 11.620 1.00 39.34 113 SER A O 1
ATOM 900 N N . SER A 1 114 ? 11.605 17.163 10.677 1.00 35.28 114 SER A N 1
ATOM 901 C CA . SER A 1 114 ? 11.417 16.475 11.968 1.00 35.28 114 SER A CA 1
ATOM 902 C C . SER A 1 114 ? 11.521 14.945 11.861 1.00 35.28 114 SER A C 1
ATOM 904 O O . SER A 1 114 ? 10.764 14.295 11.156 1.00 35.28 114 SER A O 1
ATOM 906 N N . SER A 1 115 ? 12.511 14.404 12.578 1.00 35.12 115 SER A N 1
ATOM 907 C CA . SER A 1 115 ? 12.560 13.097 13.253 1.00 35.12 115 SER A CA 1
ATOM 908 C C . SER A 1 115 ? 12.064 11.838 12.522 1.00 35.12 115 SER A C 1
ATOM 910 O O . SER A 1 115 ? 10.886 11.683 12.227 1.00 35.12 115 SER A O 1
ATOM 912 N N . GLY A 1 116 ? 12.962 10.856 12.368 1.00 42.97 116 GLY A N 1
ATOM 913 C CA . GLY A 1 116 ? 12.741 9.520 11.786 1.00 42.97 116 GLY A CA 1
ATOM 914 C C . GLY A 1 116 ? 11.751 8.592 12.511 1.00 42.97 116 GLY A C 1
ATOM 915 O O . GLY A 1 116 ? 12.088 7.449 12.786 1.00 42.97 116 GLY A O 1
ATOM 916 N N . ASN A 1 117 ? 10.537 9.066 12.790 1.00 51.84 117 ASN A N 1
ATOM 917 C CA . ASN A 1 117 ? 9.431 8.326 13.403 1.00 51.84 117 ASN A CA 1
ATOM 918 C C . ASN A 1 117 ? 8.057 8.640 12.773 1.00 51.84 117 ASN A C 1
ATOM 920 O O . ASN A 1 117 ? 7.031 8.219 13.308 1.00 51.84 117 ASN A O 1
ATOM 924 N N . ALA A 1 118 ? 8.001 9.364 11.650 1.00 61.22 118 ALA A N 1
ATOM 925 C CA . ALA A 1 118 ? 6.742 9.623 10.958 1.00 61.22 118 ALA A CA 1
ATOM 926 C C . ALA A 1 118 ? 6.213 8.328 10.314 1.00 61.22 118 ALA A C 1
ATOM 928 O O . ALA A 1 118 ? 6.771 7.809 9.346 1.00 61.22 118 ALA A O 1
ATOM 929 N N . ILE A 1 119 ? 5.141 7.785 10.888 1.00 66.88 119 ILE A N 1
ATOM 930 C CA . ILE A 1 119 ? 4.411 6.640 10.341 1.00 66.88 119 ILE A CA 1
ATOM 931 C C . ILE A 1 119 ? 3.753 7.076 9.019 1.00 66.88 119 ILE A C 1
ATOM 933 O O . ILE A 1 119 ? 3.124 8.136 8.994 1.00 66.88 119 ILE A O 1
ATOM 937 N N . PRO A 1 120 ? 3.867 6.297 7.923 1.00 80.06 120 PRO A N 1
ATOM 938 C CA . PRO A 1 120 ? 3.185 6.614 6.670 1.00 80.06 120 PRO A CA 1
ATOM 939 C C . PRO A 1 120 ? 1.682 6.843 6.880 1.00 80.06 120 PRO A C 1
ATOM 941 O O . PRO A 1 120 ? 1.043 6.063 7.583 1.00 80.06 120 PRO A O 1
ATOM 944 N N . GLN A 1 121 ? 1.102 7.862 6.236 1.00 79.69 121 GLN A N 1
ATOM 945 C CA . GLN A 1 121 ? -0.317 8.225 6.414 1.00 79.69 121 GLN A CA 1
ATOM 946 C C . GLN A 1 121 ? -1.279 7.046 6.206 1.00 79.69 121 GLN A C 1
ATOM 948 O O . GLN A 1 121 ? -2.210 6.883 6.984 1.00 79.69 121 GLN A O 1
ATOM 953 N N . VAL A 1 122 ? -1.001 6.173 5.231 1.00 81.62 122 VAL A N 1
ATOM 954 C CA . VAL A 1 122 ? -1.791 4.954 4.972 1.00 81.62 122 VAL A CA 1
ATOM 955 C C . VAL A 1 122 ? -1.853 4.044 6.206 1.00 81.62 122 VAL A C 1
ATOM 957 O O . VAL A 1 122 ? -2.906 3.527 6.561 1.00 81.62 122 VAL A O 1
ATOM 960 N N . VAL A 1 123 ? -0.732 3.893 6.915 1.00 85.81 123 VAL A N 1
ATOM 961 C CA . VAL A 1 123 ? -0.668 3.083 8.140 1.00 85.81 123 VAL A CA 1
ATOM 962 C C . VAL A 1 123 ? -1.447 3.752 9.274 1.00 85.81 123 VAL A C 1
ATOM 964 O O . VAL A 1 123 ? -2.039 3.065 10.104 1.00 85.81 123 VAL A O 1
ATOM 967 N N . GLU A 1 124 ? -1.468 5.083 9.321 1.00 85.50 124 GLU A N 1
ATOM 968 C CA . GLU A 1 124 ? -2.254 5.825 10.308 1.00 85.50 124 GLU A CA 1
ATOM 969 C C . GLU A 1 124 ? -3.763 5.682 10.059 1.00 85.50 124 GLU A C 1
ATOM 971 O O . GLU A 1 124 ? -4.535 5.515 11.003 1.00 85.50 124 GLU A O 1
ATOM 976 N N . GLU A 1 125 ? -4.196 5.676 8.797 1.00 88.06 125 GLU A N 1
ATOM 977 C CA . GLU A 1 125 ? -5.584 5.381 8.431 1.00 88.06 125 GLU A CA 1
ATOM 978 C C . GLU A 1 125 ? -5.985 3.957 8.820 1.00 88.06 125 GLU A C 1
ATOM 980 O O . GLU A 1 125 ? -7.008 3.770 9.480 1.00 88.06 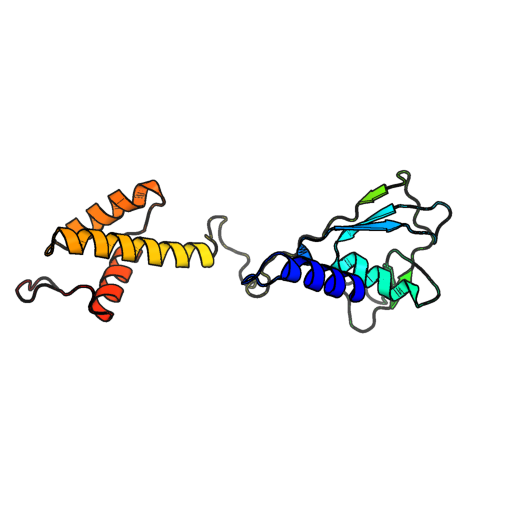125 GLU A O 1
ATOM 985 N N . ASP A 1 126 ? -5.163 2.953 8.516 1.00 89.25 126 ASP A N 1
ATOM 986 C CA . ASP A 1 126 ? -5.421 1.565 8.921 1.00 89.25 126 ASP A CA 1
ATOM 987 C C . ASP A 1 126 ? -5.539 1.424 10.444 1.00 89.25 126 ASP A C 1
ATOM 989 O O . ASP A 1 126 ? -6.427 0.734 10.956 1.00 89.25 126 ASP A O 1
ATOM 993 N N . ARG A 1 127 ? -4.683 2.126 11.199 1.00 92.69 127 ARG A N 1
ATOM 994 C CA . ARG A 1 127 ? -4.752 2.138 12.665 1.00 92.69 127 ARG A CA 1
ATOM 995 C C . ARG A 1 127 ? -6.086 2.676 13.166 1.00 92.69 127 ARG A C 1
ATOM 997 O O . ARG A 1 127 ? -6.644 2.065 14.075 1.00 92.69 127 ARG A O 1
ATOM 1004 N N . LYS A 1 128 ? -6.633 3.744 12.572 1.00 92.75 128 LYS A N 1
ATOM 1005 C CA . LYS A 1 128 ? -7.956 4.285 12.952 1.00 92.75 128 LYS A CA 1
ATOM 1006 C C . LYS A 1 128 ? -9.050 3.225 12.824 1.00 92.75 128 LYS A C 1
ATOM 1008 O O . LYS A 1 128 ? -9.805 3.023 13.774 1.00 92.75 128 LYS A O 1
ATOM 1013 N N . HIS A 1 129 ? -9.085 2.506 11.702 1.00 94.00 129 HIS A N 1
ATOM 1014 C CA . HIS A 1 129 ? -10.068 1.445 11.466 1.00 94.00 129 HIS A CA 1
ATOM 1015 C C . HIS A 1 129 ? -9.936 0.297 12.475 1.00 94.00 129 HIS A C 1
ATOM 1017 O O . HIS A 1 129 ? -10.937 -0.212 12.980 1.00 94.00 129 HIS A O 1
ATOM 1023 N N . ILE A 1 130 ? -8.704 -0.098 12.812 1.00 94.56 130 ILE A N 1
ATOM 1024 C CA . ILE A 1 130 ? -8.455 -1.160 13.795 1.00 94.56 130 ILE A CA 1
ATOM 1025 C C . ILE A 1 130 ? -8.917 -0.732 15.197 1.00 94.56 130 ILE A C 1
ATOM 1027 O O . ILE A 1 130 ? -9.539 -1.535 15.893 1.00 94.56 130 ILE A O 1
ATOM 1031 N N . VAL A 1 131 ? -8.655 0.517 15.607 1.00 96.44 131 VAL A N 1
ATOM 1032 C CA . VAL A 1 131 ? -9.128 1.055 16.899 1.00 96.44 131 VAL A CA 1
ATOM 1033 C C . VAL A 1 131 ? -10.653 1.018 16.968 1.00 96.44 131 VAL A C 1
ATOM 1035 O O . VAL A 1 131 ? -11.203 0.487 17.931 1.00 96.44 131 VAL A O 1
ATOM 1038 N N . GLU A 1 132 ? -11.338 1.528 15.941 1.00 96.19 132 GLU A N 1
ATOM 1039 C CA . GLU A 1 132 ? -12.806 1.539 15.885 1.00 96.19 132 GLU A CA 1
ATOM 1040 C C . GLU A 1 132 ? -13.386 0.119 15.968 1.00 96.19 132 GLU A C 1
ATOM 1042 O O . GLU A 1 132 ? -14.305 -0.135 16.749 1.00 96.19 132 GLU A O 1
ATOM 1047 N N . ALA A 1 133 ? -12.801 -0.839 15.243 1.00 96.19 133 ALA A N 1
ATOM 1048 C CA . ALA A 1 133 ? -13.236 -2.233 15.278 1.00 96.19 133 ALA A CA 1
ATOM 1049 C C . ALA A 1 133 ? -13.084 -2.878 16.669 1.00 96.19 133 ALA A C 1
ATOM 1051 O O . ALA A 1 133 ? -13.943 -3.662 17.081 1.00 96.19 133 ALA A O 1
ATOM 1052 N N . VAL A 1 134 ? -12.009 -2.559 17.400 1.00 96.62 134 VAL A N 1
ATOM 1053 C CA . VAL A 1 134 ? -11.793 -3.046 18.773 1.00 96.62 134 VAL A CA 1
ATOM 1054 C C . VAL A 1 134 ? -12.801 -2.423 19.737 1.00 96.62 134 VAL A C 1
ATOM 1056 O O . VAL A 1 134 ? -13.431 -3.153 20.502 1.00 96.62 134 VAL A O 1
ATOM 1059 N N . LEU A 1 135 ? -13.020 -1.108 19.658 1.00 97.19 135 LEU A N 1
ATOM 1060 C CA . LEU A 1 135 ? -13.992 -0.403 20.499 1.00 97.19 135 LEU A CA 1
ATOM 1061 C C . LEU A 1 135 ? -15.409 -0.966 20.323 1.00 97.19 135 LEU A C 1
ATOM 1063 O O . LEU A 1 135 ? -16.060 -1.318 21.307 1.00 97.19 135 LEU A O 1
ATOM 1067 N N . VAL A 1 136 ? -15.858 -1.138 19.074 1.00 97.31 136 VAL A N 1
ATOM 1068 C CA . VAL A 1 136 ? -17.175 -1.723 18.772 1.00 97.31 136 VAL A CA 1
ATOM 1069 C C . VAL A 1 136 ? -17.266 -3.167 19.272 1.00 97.31 136 VAL A C 1
ATOM 1071 O O . VAL A 1 136 ? -18.298 -3.563 19.811 1.00 97.31 136 VAL A O 1
ATOM 1074 N N . ARG A 1 137 ? -16.197 -3.967 19.151 1.00 97.31 137 ARG A N 1
ATOM 1075 C CA . ARG A 1 137 ? -16.171 -5.348 19.663 1.00 97.31 137 ARG A CA 1
ATOM 1076 C C . ARG A 1 137 ? -16.336 -5.403 21.185 1.00 97.31 137 ARG A C 1
ATOM 1078 O O . ARG A 1 137 ? -17.145 -6.200 21.659 1.00 97.31 137 ARG A O 1
ATOM 1085 N N . ILE A 1 138 ? -15.601 -4.572 21.930 1.00 96.88 138 ILE A N 1
ATOM 1086 C CA . ILE A 1 138 ? -15.689 -4.496 23.398 1.00 96.88 138 ILE A CA 1
ATOM 1087 C C . ILE A 1 138 ? -17.103 -4.074 23.809 1.00 96.88 138 ILE A C 1
ATOM 1089 O O . ILE A 1 138 ? -17.767 -4.774 24.578 1.00 96.88 138 ILE A O 1
ATOM 1093 N N . MET A 1 139 ? -17.608 -2.981 23.233 1.00 96.75 139 MET A N 1
ATOM 1094 C CA . MET A 1 139 ? -18.914 -2.425 23.590 1.00 96.75 139 MET A CA 1
ATOM 1095 C C . MET A 1 139 ? -20.077 -3.340 23.202 1.00 96.75 139 MET A C 1
ATOM 1097 O O . MET A 1 139 ? -21.037 -3.459 23.961 1.00 96.75 139 MET A O 1
ATOM 1101 N N . LYS A 1 140 ? -19.970 -4.091 22.099 1.00 96.31 140 LYS A N 1
ATOM 1102 C CA . LYS A 1 140 ? -20.969 -5.107 21.731 1.00 96.31 140 LYS A CA 1
ATOM 1103 C C . LYS A 1 140 ? -21.059 -6.241 22.760 1.00 96.31 140 LYS A C 1
ATOM 1105 O O . LYS A 1 140 ? -22.142 -6.793 22.948 1.00 96.31 140 LYS A O 1
ATOM 1110 N N . SER A 1 141 ? -19.950 -6.582 23.424 1.00 96.19 141 SER A N 1
ATOM 1111 C CA . SER A 1 141 ? -19.914 -7.617 24.464 1.00 96.19 141 SER A CA 1
ATOM 1112 C C . SER A 1 141 ? -20.354 -7.102 25.836 1.00 96.19 141 SER A C 1
ATOM 1114 O O . SER A 1 141 ? -21.052 -7.817 26.549 1.00 96.19 141 SER A O 1
ATOM 1116 N N . ARG A 1 142 ? -19.922 -5.898 26.233 1.00 93.81 142 ARG A N 1
ATOM 1117 C CA . ARG A 1 142 ? -20.164 -5.342 27.578 1.00 93.81 142 ARG A CA 1
ATOM 1118 C C . ARG A 1 142 ? -21.481 -4.571 27.689 1.00 93.81 142 ARG A C 1
ATOM 1120 O O . ARG A 1 142 ? -22.036 -4.497 28.778 1.00 93.81 142 ARG A O 1
ATOM 1127 N N . LYS A 1 143 ? -21.986 -4.028 26.575 1.00 92.88 143 LYS A N 1
ATOM 1128 C CA . LYS A 1 143 ? -23.160 -3.139 26.430 1.00 92.88 143 LYS A CA 1
ATOM 1129 C C . LYS A 1 143 ? -23.088 -1.802 27.171 1.00 92.88 143 LYS A C 1
ATOM 1131 O O . LYS A 1 143 ? -23.576 -0.813 26.641 1.00 92.88 143 LYS A O 1
ATOM 1136 N N . GLN A 1 144 ? -22.471 -1.757 28.345 1.00 93.06 144 GLN A N 1
ATOM 1137 C CA . GLN A 1 144 ? -22.173 -0.551 29.112 1.00 93.06 144 GLN A CA 1
ATOM 1138 C C . GLN A 1 144 ? -20.787 -0.701 29.740 1.00 93.06 144 GLN A C 1
ATOM 1140 O O . GLN A 1 144 ? -20.438 -1.774 30.237 1.00 93.06 144 GLN A O 1
ATOM 1145 N N . LEU A 1 145 ? -19.980 0.357 29.688 1.00 92.94 145 LEU A N 1
ATOM 1146 C CA . LEU A 1 145 ? -18.638 0.372 30.262 1.00 92.94 145 LEU A CA 1
ATOM 1147 C C . LEU A 1 145 ? -18.231 1.812 30.588 1.00 92.94 145 LEU A C 1
ATOM 1149 O O . LEU A 1 145 ? -18.531 2.722 29.816 1.00 92.94 145 LEU A O 1
ATOM 1153 N N . ASP A 1 146 ? -17.539 2.006 31.712 1.00 93.31 146 ASP A N 1
ATOM 1154 C CA . ASP A 1 146 ? -16.957 3.305 32.065 1.00 93.31 146 ASP A CA 1
ATOM 1155 C C . ASP A 1 146 ? -15.925 3.738 31.012 1.00 93.31 146 ASP A C 1
ATOM 1157 O O . ASP A 1 146 ? -15.162 2.911 30.501 1.00 93.31 146 ASP A O 1
ATOM 1161 N N . HIS A 1 147 ? -15.875 5.038 30.706 1.00 92.44 147 HIS A N 1
ATOM 1162 C CA . HIS A 1 147 ? -14.987 5.580 29.677 1.00 92.44 147 HIS A CA 1
ATOM 1163 C C . HIS A 1 147 ? -13.519 5.193 29.901 1.00 92.44 147 HIS A C 1
ATOM 1165 O O . HIS A 1 147 ? -12.843 4.766 28.964 1.00 92.44 147 HIS A O 1
ATOM 1171 N N . ASN A 1 148 ? -13.014 5.304 31.133 1.00 93.50 148 ASN A N 1
ATOM 1172 C CA . ASN A 1 148 ? -11.617 4.989 31.420 1.00 93.50 148 ASN A CA 1
ATOM 1173 C C . ASN A 1 148 ? -11.354 3.485 31.309 1.00 93.50 148 ASN A C 1
ATOM 1175 O O . ASN A 1 148 ? -10.313 3.093 30.781 1.00 93.50 148 ASN A O 1
ATOM 1179 N N . LEU A 1 149 ? -12.303 2.645 31.737 1.00 94.94 149 LEU A N 1
ATOM 1180 C CA . LEU A 1 149 ? -12.198 1.192 31.574 1.00 94.94 149 LEU A CA 1
ATOM 1181 C C . LEU A 1 149 ? -12.191 0.788 30.095 1.00 94.94 149 LEU A C 1
ATOM 1183 O O . LEU A 1 149 ? -11.378 -0.047 29.704 1.00 94.94 149 LEU A O 1
ATOM 1187 N N . LEU A 1 150 ? -13.015 1.431 29.261 1.00 95.31 150 LEU A N 1
ATOM 1188 C CA . LEU A 1 150 ? -13.012 1.217 27.812 1.00 95.31 150 LEU A CA 1
ATOM 1189 C C . LEU A 1 150 ? -11.663 1.594 27.186 1.00 95.31 150 LEU A C 1
ATOM 1191 O O . LEU A 1 150 ? -11.141 0.843 26.362 1.00 95.31 150 LEU A O 1
ATOM 1195 N N . VAL A 1 151 ? -11.074 2.728 27.583 1.00 95.75 151 VAL A N 1
ATOM 1196 C CA . VAL A 1 151 ? -9.752 3.146 27.085 1.00 95.75 151 VAL A CA 1
ATOM 1197 C C . VAL A 1 151 ? -8.661 2.154 27.496 1.00 95.75 151 VAL A C 1
ATOM 1199 O O . VAL A 1 151 ? -7.809 1.819 26.669 1.00 95.75 151 VAL A O 1
ATOM 1202 N N . VAL A 1 152 ? -8.680 1.664 28.738 1.00 95.31 152 VAL A N 1
ATOM 1203 C CA . VAL A 1 152 ? -7.703 0.680 29.232 1.00 95.31 152 VAL A CA 1
ATOM 1204 C C . VAL A 1 152 ? -7.832 -0.642 28.477 1.00 95.31 152 VAL A C 1
ATOM 1206 O O . VAL A 1 152 ? -6.842 -1.110 27.916 1.00 95.31 152 VAL A O 1
ATOM 1209 N N . GLU A 1 153 ? -9.042 -1.198 28.380 1.00 95.44 153 GLU A N 1
ATOM 1210 C CA . GLU A 1 153 ? -9.287 -2.475 27.697 1.00 95.44 153 GLU A CA 1
ATOM 1211 C C . GLU A 1 153 ? -8.933 -2.389 26.200 1.00 95.44 153 GLU A C 1
ATOM 1213 O O . GLU A 1 153 ? -8.288 -3.286 25.652 1.00 95.44 153 GLU A O 1
ATOM 1218 N N . ALA A 1 154 ? -9.267 -1.276 25.535 1.00 96.06 154 ALA A N 1
ATOM 1219 C CA . ALA A 1 154 ? -8.881 -1.046 24.144 1.00 96.06 154 ALA A CA 1
ATOM 1220 C C . ALA A 1 154 ? -7.356 -0.932 23.978 1.00 96.06 154 ALA A C 1
ATOM 1222 O O . ALA A 1 154 ? -6.796 -1.498 23.037 1.00 96.06 154 ALA A O 1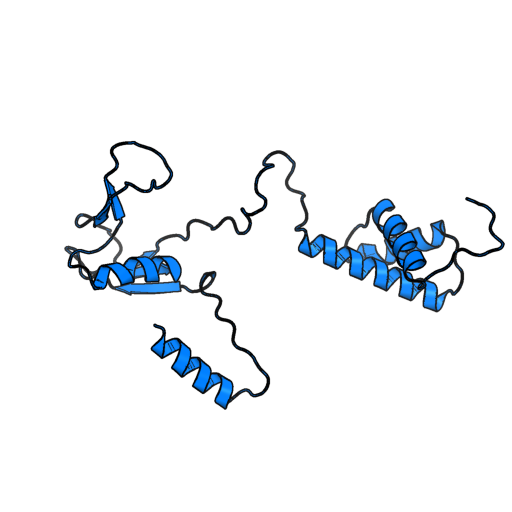
ATOM 1223 N N . THR A 1 155 ? -6.670 -0.238 24.891 1.00 95.56 155 THR A N 1
ATOM 1224 C CA . THR A 1 155 ? -5.204 -0.103 24.864 1.00 95.56 155 THR A CA 1
ATOM 1225 C C . THR A 1 155 ? -4.524 -1.460 25.025 1.00 95.56 155 THR A C 1
ATOM 1227 O O . THR A 1 155 ? -3.580 -1.763 24.295 1.00 95.56 155 THR A O 1
ATOM 1230 N N . GLU A 1 156 ? -5.023 -2.297 25.935 1.00 95.06 156 GLU A N 1
ATOM 1231 C CA . GLU A 1 156 ? -4.498 -3.639 26.170 1.00 95.06 156 GLU A CA 1
ATOM 1232 C C . GLU A 1 156 ? -4.658 -4.531 24.930 1.00 95.06 156 GLU A C 1
ATOM 1234 O O . GLU A 1 156 ? -3.674 -5.113 24.468 1.00 95.06 156 GLU A O 1
ATOM 1239 N N . GLN A 1 157 ? -5.845 -4.563 24.311 1.00 94.75 157 GLN A N 1
ATOM 1240 C CA . GLN A 1 157 ? -6.077 -5.361 23.097 1.00 94.75 157 GLN A CA 1
ATOM 1241 C C . GLN A 1 157 ? -5.264 -4.872 21.887 1.00 94.75 157 GLN A C 1
ATOM 1243 O O . GLN A 1 157 ? -4.812 -5.677 21.071 1.00 94.75 157 GLN A O 1
ATOM 1248 N N . LEU A 1 158 ? -5.055 -3.559 21.758 1.00 95.25 158 LEU A N 1
ATOM 1249 C CA . LEU A 1 158 ? -4.291 -2.973 20.653 1.00 95.25 158 LEU A CA 1
ATOM 1250 C C . LEU A 1 158 ? -2.774 -3.118 20.833 1.00 95.25 158 LEU A C 1
ATOM 1252 O O . LEU A 1 158 ? -2.057 -3.154 19.829 1.00 95.25 158 LEU A O 1
ATOM 1256 N N . SER A 1 159 ? -2.297 -3.274 22.076 1.00 92.44 159 SER A N 1
ATOM 1257 C CA . SER A 1 159 ? -0.870 -3.335 22.434 1.00 92.44 159 SER A CA 1
ATOM 1258 C C . SER A 1 159 ? -0.078 -4.412 21.685 1.00 92.44 159 SER A C 1
ATOM 1260 O O . SER A 1 159 ? 1.110 -4.223 21.422 1.00 92.44 159 SER A O 1
ATOM 1262 N N . GLN A 1 160 ? -0.740 -5.501 21.272 1.00 90.06 160 GLN A N 1
ATOM 1263 C CA . GLN A 1 160 ? -0.136 -6.570 20.471 1.00 90.06 160 GLN A CA 1
ATOM 1264 C C . GLN A 1 160 ? 0.279 -6.115 19.062 1.00 90.06 160 GLN A C 1
ATOM 1266 O O . GLN A 1 160 ? 1.142 -6.740 18.451 1.00 90.06 160 GLN A O 1
ATOM 1271 N N . ARG A 1 161 ? -0.338 -5.054 18.522 1.00 90.12 161 ARG A N 1
ATOM 1272 C CA . ARG A 1 161 ? -0.060 -4.534 17.171 1.00 90.12 161 ARG A CA 1
ATOM 1273 C C . ARG A 1 161 ? 0.658 -3.192 17.193 1.00 90.12 161 ARG A C 1
ATOM 1275 O O . ARG A 1 161 ? 1.566 -2.975 16.397 1.00 90.12 161 ARG A O 1
ATOM 1282 N N . PHE A 1 162 ? 0.232 -2.277 18.058 1.00 90.94 162 PHE A N 1
ATOM 1283 C CA . PHE A 1 162 ? 0.841 -0.957 18.220 1.00 90.94 162 PHE A CA 1
ATOM 1284 C C . PHE A 1 162 ? 0.444 -0.344 19.565 1.00 90.94 162 PHE A C 1
ATOM 1286 O O . PHE A 1 162 ? -0.464 -0.820 20.236 1.00 90.94 162 PHE A O 1
ATOM 1293 N N . ARG A 1 163 ? 1.122 0.734 19.968 1.00 88.50 163 ARG A N 1
ATOM 1294 C CA . ARG A 1 163 ? 0.778 1.487 21.181 1.00 88.50 163 ARG A CA 1
ATOM 1295 C C . ARG A 1 163 ? -0.043 2.726 20.803 1.00 88.50 163 ARG A C 1
ATOM 1297 O O . ARG A 1 163 ? 0.562 3.729 20.423 1.00 88.50 163 ARG A O 1
ATOM 1304 N N . PRO A 1 164 ? -1.388 2.666 20.828 1.00 91.00 164 PRO A N 1
ATOM 1305 C CA . PRO A 1 164 ? -2.221 3.835 20.559 1.00 91.00 164 PRO A CA 1
ATOM 1306 C C . PRO A 1 164 ? -2.014 4.907 21.632 1.00 91.00 164 PRO A C 1
ATOM 1308 O O . PRO A 1 164 ? -1.865 4.598 22.814 1.00 91.00 164 PRO A O 1
ATOM 1311 N N . THR A 1 165 ? -2.047 6.180 21.238 1.00 90.56 165 THR A N 1
ATOM 1312 C CA . THR A 1 165 ? -2.125 7.265 22.218 1.00 90.56 165 THR A CA 1
ATOM 1313 C C . THR A 1 165 ? -3.537 7.300 22.817 1.00 90.56 165 THR A C 1
ATOM 1315 O O . THR A 1 165 ? -4.517 7.091 22.094 1.00 90.56 165 THR A O 1
ATOM 1318 N N . PRO A 1 166 ? -3.699 7.619 24.114 1.00 90.56 166 PRO A N 1
ATOM 1319 C CA . PRO A 1 166 ? -5.028 7.772 24.707 1.00 90.56 166 PRO A CA 1
ATOM 1320 C C . PRO A 1 166 ? -5.891 8.814 23.980 1.00 90.56 166 PRO A C 1
ATOM 1322 O O . PRO A 1 166 ? -7.105 8.664 23.894 1.00 90.56 166 PRO A O 1
ATOM 1325 N N . GLN A 1 167 ? -5.264 9.851 23.410 1.00 92.25 167 GLN A N 1
ATOM 1326 C CA . GLN A 1 167 ? -5.939 10.865 22.595 1.00 92.25 167 GLN A CA 1
ATOM 1327 C C . GLN A 1 167 ? -6.579 10.270 21.335 1.00 92.25 167 GLN A C 1
ATOM 1329 O O . GLN A 1 167 ? -7.728 10.590 21.041 1.00 92.25 167 GLN A O 1
ATOM 1334 N N . LEU A 1 168 ? -5.878 9.372 20.632 1.00 92.19 168 LEU A N 1
ATOM 1335 C CA . LEU A 1 168 ? -6.414 8.696 19.450 1.00 92.19 168 LEU A CA 1
ATOM 1336 C C . LEU A 1 168 ? -7.660 7.876 19.806 1.00 92.19 168 LEU A C 1
ATOM 1338 O O . LEU A 1 168 ? -8.673 7.982 19.122 1.00 92.19 168 LEU A O 1
ATOM 1342 N N . ILE A 1 169 ? -7.616 7.106 20.899 1.00 95.38 169 ILE A N 1
ATOM 1343 C CA . ILE A 1 169 ? -8.759 6.293 21.345 1.00 95.38 169 ILE A CA 1
ATOM 1344 C C . ILE A 1 169 ? -9.955 7.187 21.684 1.00 95.38 169 ILE A C 1
ATOM 1346 O O . ILE A 1 169 ? -11.057 6.926 21.211 1.00 95.38 169 ILE A O 1
ATOM 1350 N N . LYS A 1 170 ? -9.740 8.277 22.432 1.00 94.50 170 LYS A N 1
ATOM 1351 C CA . LYS A 1 170 ? -10.801 9.239 22.773 1.00 94.50 170 LYS A CA 1
ATOM 1352 C C . LYS A 1 170 ? -11.447 9.847 21.530 1.00 94.50 170 LYS A C 1
ATOM 1354 O O . LYS A 1 170 ? -12.663 9.807 21.406 1.00 94.50 170 LYS A O 1
ATOM 1359 N N . GLN A 1 171 ? -10.645 10.314 20.573 1.00 95.69 171 GLN A N 1
ATOM 1360 C CA . GLN A 1 171 ? -11.159 10.834 19.301 1.00 95.69 171 GLN A CA 1
ATOM 1361 C C . GLN A 1 171 ? -11.967 9.789 18.520 1.00 95.69 171 GLN A C 1
ATOM 1363 O O . GLN A 1 171 ? -12.940 10.137 17.858 1.00 95.69 171 GLN A O 1
ATOM 1368 N N . ARG A 1 172 ? -11.568 8.510 18.565 1.00 96.62 172 ARG A N 1
ATOM 1369 C CA . ARG A 1 172 ? -12.322 7.428 17.917 1.00 96.62 172 ARG A CA 1
ATOM 1370 C C . ARG A 1 172 ? -13.632 7.108 18.638 1.00 96.62 172 ARG A C 1
ATOM 1372 O O . ARG A 1 172 ? -14.597 6.777 17.963 1.00 96.62 172 ARG A O 1
ATOM 1379 N N . ILE A 1 173 ? -13.688 7.228 19.964 1.00 96.12 173 ILE A N 1
ATOM 1380 C CA . ILE A 1 173 ? -14.938 7.072 20.724 1.00 96.12 173 ILE A CA 1
ATOM 1381 C C . ILE A 1 173 ? -15.945 8.151 20.311 1.00 96.12 173 ILE A C 1
ATOM 1383 O O . ILE A 1 173 ? -17.072 7.799 19.982 1.00 96.12 173 ILE A O 1
ATOM 1387 N N . GLU A 1 174 ? -15.537 9.424 20.243 1.00 95.56 174 GLU A N 1
ATOM 1388 C CA . GLU A 1 174 ? -16.428 10.502 19.777 1.00 95.56 174 GLU A CA 1
ATOM 1389 C C . 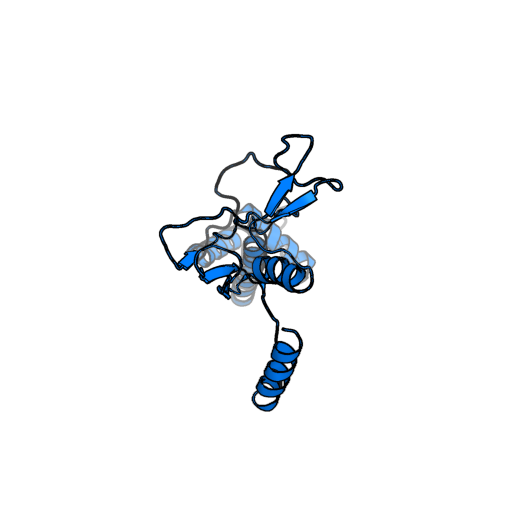GLU A 1 174 ? -16.931 10.244 18.352 1.00 95.56 174 GLU A C 1
ATOM 1391 O O . GLU A 1 174 ? -18.130 10.292 18.101 1.00 95.56 174 GLU A O 1
ATOM 1396 N N . HIS A 1 175 ? -16.038 9.853 17.438 1.00 97.06 175 HIS A N 1
ATOM 1397 C CA . HIS A 1 175 ? -16.411 9.530 16.057 1.00 97.06 175 HIS A CA 1
ATOM 1398 C C . HIS A 1 175 ? -17.397 8.349 15.955 1.00 97.06 175 HIS A C 1
ATOM 1400 O O . HIS A 1 175 ? -18.232 8.302 15.054 1.00 97.06 175 HIS A O 1
ATOM 1406 N N . LEU A 1 176 ? -17.322 7.374 16.867 1.00 97.12 176 LEU A N 1
ATOM 1407 C CA . LEU A 1 176 ? -18.287 6.273 16.935 1.00 97.12 176 LEU A CA 1
ATOM 1408 C C . LEU A 1 176 ? -19.635 6.707 17.522 1.00 97.12 176 LEU A C 1
ATOM 1410 O O . LEU A 1 176 ? -20.651 6.124 17.148 1.00 97.12 176 LEU A O 1
ATOM 1414 N N . ILE A 1 177 ? -19.655 7.714 18.399 1.00 95.38 177 ILE A N 1
ATOM 1415 C CA . ILE A 1 177 ? -20.893 8.324 18.899 1.00 95.38 177 ILE A CA 1
ATOM 1416 C C . ILE A 1 177 ? -21.573 9.127 17.785 1.00 95.38 177 ILE A C 1
ATOM 1418 O O . ILE A 1 177 ? -22.757 8.941 17.543 1.00 95.38 177 ILE A O 1
ATOM 1422 N N . GLU A 1 178 ? -20.820 9.940 17.037 1.00 96.31 178 GLU A N 1
ATOM 1423 C CA . GLU A 1 178 ? -21.328 10.706 15.882 1.00 96.31 178 GLU A CA 1
ATOM 1424 C C . GLU A 1 178 ? -21.936 9.822 14.780 1.00 96.31 178 GLU A C 1
ATOM 1426 O O . GLU A 1 178 ? -22.759 10.278 13.991 1.00 96.31 178 GLU A O 1
ATOM 1431 N N . ARG A 1 179 ? -21.511 8.557 14.707 1.00 96.25 179 ARG A N 1
ATOM 1432 C CA . ARG A 1 179 ? -21.995 7.558 13.745 1.00 96.25 179 ARG A CA 1
ATOM 1433 C C . ARG A 1 179 ? -23.048 6.609 14.331 1.00 96.25 179 ARG A C 1
ATOM 1435 O O . ARG A 1 179 ? -23.309 5.574 13.718 1.00 96.25 179 ARG A O 1
ATOM 1442 N N . ASP A 1 180 ? -23.585 6.915 15.512 1.00 93.88 180 ASP A N 1
ATOM 1443 C CA . ASP A 1 180 ? -24.607 6.135 16.224 1.00 93.88 180 ASP A CA 1
ATOM 1444 C C . ASP A 1 180 ? -24.204 4.678 16.545 1.00 93.88 180 ASP A C 1
ATOM 1446 O O . ASP A 1 180 ? -25.049 3.802 16.738 1.00 93.88 180 ASP A O 1
ATOM 1450 N N . PHE A 1 181 ? -22.899 4.379 16.618 1.00 94.00 181 PHE A N 1
ATOM 1451 C CA . PHE A 1 181 ? -22.413 3.066 17.068 1.00 94.00 181 PHE A CA 1
ATOM 1452 C C . PHE A 1 181 ? -22.349 2.957 18.592 1.00 94.00 181 PHE A C 1
ATOM 1454 O O . PHE A 1 181 ? -22.425 1.848 19.124 1.00 94.00 181 PHE A O 1
ATOM 1461 N N . LEU A 1 182 ? -22.150 4.083 19.278 1.00 93.88 182 LEU A N 1
ATOM 1462 C CA . LEU A 1 182 ? -22.057 4.198 20.731 1.00 93.88 182 LEU A CA 1
ATOM 1463 C C . LEU A 1 182 ? -22.891 5.389 21.199 1.00 93.88 182 LEU A C 1
ATOM 1465 O O . LEU A 1 182 ? -23.094 6.341 20.458 1.00 93.88 182 LEU A O 1
ATOM 1469 N N . GLU A 1 183 ? -23.304 5.372 22.458 1.00 92.88 183 GLU A N 1
ATOM 1470 C CA . GLU A 1 183 ? -23.978 6.503 23.089 1.00 92.88 183 GLU A CA 1
ATOM 1471 C C . GLU A 1 183 ? -23.441 6.714 24.504 1.00 92.88 183 GLU A C 1
ATOM 1473 O O . GLU A 1 183 ? -22.967 5.780 25.162 1.00 92.88 183 GLU A O 1
ATOM 1478 N N . ARG A 1 184 ? -23.501 7.959 24.981 1.00 92.00 184 ARG A N 1
ATOM 1479 C CA . ARG A 1 184 ? -23.214 8.266 26.384 1.00 92.00 184 ARG A CA 1
ATOM 1480 C C . ARG A 1 184 ? -24.421 7.863 27.217 1.00 92.00 184 ARG A C 1
ATOM 1482 O O . ARG A 1 184 ? -25.556 8.132 26.835 1.00 92.00 184 ARG A O 1
ATOM 1489 N N . CYS A 1 185 ? -24.179 7.243 28.368 1.00 86.62 185 CYS A N 1
ATOM 1490 C CA . CYS A 1 185 ? -25.269 6.864 29.257 1.00 86.62 185 CYS A CA 1
ATOM 1491 C C . CYS A 1 185 ? -26.033 8.122 29.723 1.00 86.62 185 CYS A C 1
ATOM 1493 O O . CYS A 1 185 ? -25.410 9.027 30.276 1.00 86.62 185 CYS A O 1
ATOM 1495 N N . PRO A 1 186 ? -27.371 8.180 29.575 1.00 80.38 186 PRO A N 1
ATOM 1496 C CA . PRO A 1 186 ? -28.155 9.383 29.881 1.00 80.38 186 PRO A CA 1
ATOM 1497 C C . PRO A 1 186 ? -28.186 9.753 31.374 1.00 80.38 186 PRO A C 1
ATOM 1499 O O . PRO A 1 186 ? -28.553 10.870 31.722 1.00 80.38 186 PRO A O 1
ATOM 1502 N N . HIS A 1 187 ? -27.799 8.826 32.254 1.00 73.38 187 HIS A N 1
ATOM 1503 C CA . HIS A 1 187 ? -27.802 9.001 33.711 1.00 73.38 187 HIS A CA 1
ATOM 1504 C C . HIS A 1 187 ? -26.421 9.354 34.287 1.00 73.38 187 HIS A C 1
ATOM 1506 O O . HIS A 1 187 ? -26.288 9.465 35.504 1.00 73.38 187 HIS A O 1
ATOM 1512 N N . ASP A 1 188 ? -25.394 9.510 33.447 1.00 69.81 188 ASP A N 1
ATOM 1513 C CA . ASP A 1 188 ? -24.051 9.872 33.898 1.00 69.81 188 ASP A CA 1
ATOM 1514 C C . ASP A 1 188 ? -23.778 11.359 33.617 1.00 69.81 188 ASP A C 1
ATOM 1516 O O . ASP A 1 188 ? -23.622 11.782 32.473 1.00 69.81 188 ASP A O 1
ATOM 1520 N N . HIS A 1 189 ? -23.780 12.173 34.676 1.00 56.69 189 HIS A N 1
ATOM 1521 C CA . HIS A 1 189 ? -23.580 13.628 34.621 1.00 56.69 189 HIS A CA 1
ATOM 1522 C C . HIS A 1 189 ? -22.113 14.058 34.723 1.00 56.69 189 HIS A C 1
ATOM 1524 O O . HIS A 1 189 ? -21.833 15.248 34.874 1.00 56.69 189 HIS A O 1
ATOM 1530 N N . LYS A 1 190 ? -21.157 13.129 34.646 1.00 59.00 190 LYS A N 1
ATOM 1531 C CA . LYS A 1 190 ? -19.745 13.504 34.540 1.00 59.00 190 LYS A CA 1
ATOM 1532 C C . LYS A 1 190 ? -19.396 13.821 33.088 1.00 59.00 190 LYS A C 1
ATOM 1534 O O . LYS A 1 190 ? -18.867 12.989 32.356 1.00 59.00 190 LYS A O 1
ATOM 1539 N N . THR A 1 191 ? -19.739 15.048 32.700 1.00 44.59 191 THR A N 1
ATOM 1540 C CA . THR A 1 191 ? -19.002 15.824 31.689 1.00 44.59 191 THR A CA 1
ATOM 1541 C C . THR A 1 191 ? -17.534 15.944 32.067 1.00 44.59 191 THR A C 1
ATOM 1543 O O . THR A 1 191 ? -17.280 16.226 33.263 1.00 44.59 191 THR A O 1
#

Radius of gyration: 28.44 Å; chains: 1; bounding box: 64×45×71 Å